Protein AF-F4NY04-F1 (afdb_monomer_lite)

Organism: Batrachochytrium dendrobatidis (strain JAM81 / FGSC 10211) (NCBI:txid684364)

Structure (mmCIF, N/CA/C/O backbone):
data_AF-F4NY04-F1
#
_entry.id   AF-F4NY04-F1
#
loop_
_atom_site.group_PDB
_atom_site.id
_atom_site.type_symbol
_atom_site.label_atom_id
_atom_site.label_alt_id
_atom_site.label_comp_id
_atom_site.label_asym_id
_atom_site.label_entity_id
_atom_site.label_seq_id
_atom_site.pdbx_PDB_ins_code
_atom_site.Cartn_x
_atom_site.Cartn_y
_atom_site.Cartn_z
_atom_site.occu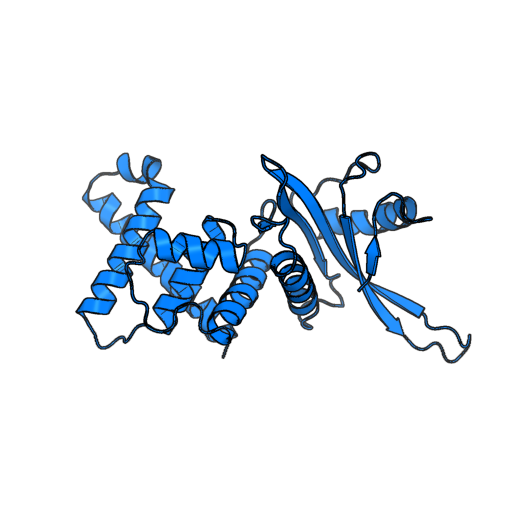pancy
_atom_site.B_iso_or_equiv
_atom_site.auth_seq_id
_atom_site.auth_comp_id
_atom_site.auth_asym_id
_atom_site.auth_atom_id
_atom_site.pdbx_PDB_model_num
ATOM 1 N N . MET A 1 1 ? -4.747 -4.711 19.363 1.00 95.50 1 MET A N 1
ATOM 2 C CA . MET A 1 1 ? -5.467 -4.170 18.193 1.00 95.50 1 MET A CA 1
ATOM 3 C C . MET A 1 1 ? -6.862 -4.741 18.257 1.00 95.50 1 MET A C 1
ATOM 5 O O . MET A 1 1 ? -6.974 -5.913 18.596 1.00 95.50 1 MET A O 1
ATOM 9 N N . TYR A 1 2 ? -7.879 -3.931 18.004 1.00 96.56 2 TYR A N 1
ATOM 10 C CA . TYR A 1 2 ? -9.276 -4.348 18.060 1.00 96.56 2 TYR A CA 1
ATOM 11 C C . TYR A 1 2 ? -9.960 -3.940 16.773 1.00 96.56 2 TYR A C 1
ATOM 13 O O . TYR A 1 2 ? -9.717 -2.844 16.278 1.00 96.56 2 TYR A O 1
ATOM 21 N N . GLU A 1 3 ? -10.795 -4.821 16.250 1.00 96.94 3 GLU A N 1
ATOM 22 C CA . GLU A 1 3 ? -11.603 -4.548 15.074 1.00 96.94 3 GLU A CA 1
ATOM 23 C C . GLU A 1 3 ? -13.038 -4.248 15.491 1.00 96.94 3 GLU A C 1
ATOM 25 O O . GLU A 1 3 ? -13.556 -4.867 16.422 1.00 96.94 3 GLU A O 1
ATOM 30 N N . CYS A 1 4 ? -13.655 -3.269 14.841 1.00 96.69 4 CYS A N 1
ATOM 31 C CA . CYS A 1 4 ? -15.005 -2.824 15.149 1.00 96.69 4 CYS A CA 1
ATOM 32 C C . CYS A 1 4 ? -15.679 -2.198 13.923 1.00 96.69 4 CYS A C 1
ATOM 34 O O . CYS A 1 4 ? -15.046 -1.927 12.901 1.00 96.69 4 CYS A O 1
ATOM 36 N N . THR A 1 5 ? -16.980 -1.977 14.051 1.00 97.12 5 THR A N 1
ATOM 37 C CA . THR A 1 5 ? -17.856 -1.339 13.060 1.00 97.12 5 THR A CA 1
ATOM 38 C C . THR A 1 5 ? -18.677 -0.249 13.737 1.00 97.12 5 THR A C 1
ATOM 40 O O . THR A 1 5 ? -18.700 -0.154 14.966 1.00 97.12 5 THR A O 1
ATOM 43 N N . PHE A 1 6 ? -19.426 0.536 12.963 1.00 95.50 6 PHE A N 1
ATOM 44 C CA . PHE A 1 6 ? -20.373 1.502 13.528 1.00 95.50 6 PHE A CA 1
ATOM 45 C C . PHE A 1 6 ? -21.484 0.875 14.388 1.00 95.50 6 PHE A C 1
ATOM 47 O O . PHE A 1 6 ? -21.994 1.543 15.283 1.00 95.50 6 PHE A O 1
ATOM 54 N N . ASP A 1 7 ? -21.794 -0.412 14.205 1.00 95.06 7 ASP A N 1
ATOM 55 C CA . ASP A 1 7 ? -22.744 -1.145 15.057 1.00 95.06 7 ASP A CA 1
ATOM 56 C C . ASP A 1 7 ? -22.158 -1.489 16.448 1.00 95.06 7 ASP A C 1
ATOM 58 O O . ASP A 1 7 ? -22.871 -1.954 17.339 1.00 95.06 7 ASP A O 1
ATOM 62 N N . THR A 1 8 ? -20.856 -1.269 16.666 1.00 96.19 8 THR A N 1
ATOM 63 C CA . THR A 1 8 ? -20.210 -1.519 17.962 1.00 96.19 8 THR A CA 1
ATOM 64 C C . THR A 1 8 ? -20.695 -0.516 19.007 1.00 96.19 8 THR A C 1
ATOM 66 O O . THR A 1 8 ? -20.699 0.696 18.779 1.00 96.19 8 THR A O 1
ATOM 69 N N . LEU A 1 9 ? -21.078 -1.018 20.187 1.00 96.31 9 LEU A N 1
ATOM 70 C CA . LEU A 1 9 ? -21.633 -0.201 21.267 1.00 96.31 9 LEU A CA 1
ATOM 71 C C . LEU A 1 9 ? -20.730 1.004 21.581 1.00 96.31 9 LEU A C 1
ATOM 73 O O . LEU A 1 9 ? -19.541 0.849 21.853 1.00 96.31 9 LEU A O 1
ATOM 77 N N . ASN A 1 10 ? -21.321 2.202 21.574 1.00 95.00 10 ASN A N 1
ATOM 78 C CA . ASN A 1 10 ? -20.661 3.490 21.827 1.00 95.00 10 ASN A CA 1
ATOM 79 C C . ASN A 1 10 ? -19.526 3.866 20.852 1.00 95.00 10 ASN A C 1
ATOM 81 O O . ASN A 1 10 ? -18.856 4.880 21.069 1.00 95.00 10 ASN A O 1
ATOM 85 N N . PHE A 1 11 ? -19.305 3.106 19.773 1.00 96.56 11 PHE A N 1
ATOM 86 C CA . PHE A 1 11 ? -18.199 3.373 18.856 1.00 96.56 11 PHE A CA 1
ATOM 87 C C . PHE A 1 11 ? -18.425 4.621 18.004 1.00 96.56 11 PHE A C 1
ATOM 89 O O . PHE A 1 11 ? -17.479 5.369 17.803 1.00 96.56 11 PHE A O 1
ATOM 96 N N . ILE A 1 12 ? -19.658 4.913 17.582 1.00 95.69 12 ILE A N 1
ATOM 97 C CA . ILE A 1 12 ? -19.972 6.125 16.803 1.00 95.69 12 ILE A CA 1
ATOM 98 C C . ILE A 1 12 ? -19.489 7.389 17.531 1.00 95.69 12 ILE A C 1
ATOM 100 O O . I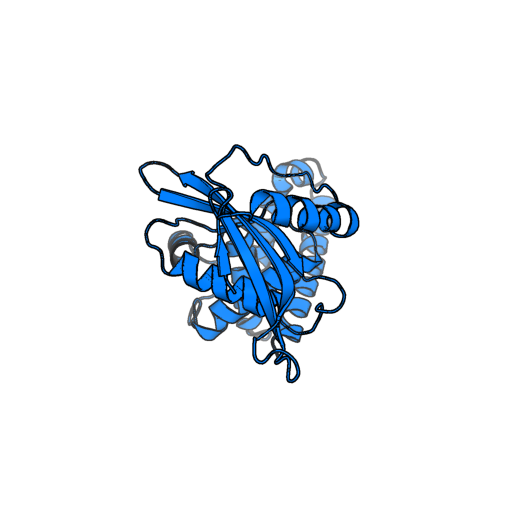LE A 1 12 ? -18.736 8.189 16.981 1.00 95.69 12 ILE A O 1
ATOM 104 N N . GLU A 1 13 ? -19.848 7.545 18.807 1.00 96.06 13 GLU A N 1
ATOM 105 C CA . GLU A 1 13 ? -19.441 8.710 19.601 1.00 96.06 13 GLU A CA 1
ATOM 106 C C . GLU A 1 13 ? -17.928 8.749 19.847 1.00 96.06 13 GLU A C 1
ATOM 108 O O . GLU A 1 13 ? -17.324 9.820 19.914 1.00 96.06 13 GLU A O 1
ATOM 113 N N . TYR A 1 14 ? -17.293 7.583 19.962 1.00 96.50 14 TYR A N 1
ATOM 114 C CA . TYR A 1 14 ? -15.840 7.480 20.045 1.00 96.50 14 TYR A CA 1
ATOM 115 C C . TYR A 1 14 ? -15.155 7.896 18.733 1.00 96.50 14 TYR A C 1
ATOM 117 O O . TYR A 1 14 ? -14.245 8.726 18.757 1.00 96.50 14 TYR A O 1
ATOM 125 N N . HIS A 1 15 ? -15.627 7.384 17.595 1.00 96.44 15 HIS A N 1
ATOM 126 C CA . HIS A 1 15 ? -15.127 7.698 16.262 1.00 96.44 15 HIS A CA 1
ATOM 127 C C . HIS A 1 15 ? -15.285 9.184 15.944 1.00 96.44 15 HIS A C 1
ATOM 129 O O . HIS A 1 15 ? -14.335 9.795 15.469 1.00 96.44 15 HIS A O 1
ATOM 135 N N . LYS A 1 16 ? -16.411 9.813 16.309 1.00 95.00 16 LYS A N 1
ATOM 136 C CA . LYS A 1 16 ? -16.613 11.260 16.129 1.00 95.00 16 LYS A CA 1
ATOM 137 C C . LYS A 1 16 ? -15.555 12.121 16.819 1.00 95.00 16 LYS A C 1
ATOM 139 O O . LYS A 1 16 ? -15.197 13.171 16.297 1.00 95.00 16 LYS A O 1
ATOM 144 N N . ARG A 1 17 ? -15.038 11.686 17.974 1.00 95.25 17 ARG A N 1
ATOM 145 C CA . ARG A 1 17 ? -13.919 12.363 18.653 1.00 95.25 17 ARG A CA 1
ATOM 146 C C . ARG A 1 17 ? -12.582 12.080 17.971 1.00 95.25 17 ARG A C 1
ATOM 148 O O . ARG A 1 17 ? -11.732 12.962 17.915 1.00 95.25 17 ARG A O 1
ATOM 155 N N . LEU A 1 18 ? -12.403 10.861 17.463 1.00 94.38 18 LEU A N 1
ATOM 156 C CA . LEU A 1 18 ? -11.171 10.413 16.816 1.00 94.38 18 LEU A CA 1
ATOM 157 C C . LEU A 1 18 ? -10.983 11.024 15.418 1.00 94.38 18 LEU A C 1
ATOM 159 O O . LEU A 1 18 ? -9.879 11.439 15.079 1.00 94.38 18 LEU A O 1
ATOM 163 N N . GLN A 1 19 ? -12.048 11.131 14.623 1.00 94.19 19 GLN A N 1
ATOM 164 C CA . GLN A 1 19 ? -11.982 11.618 13.244 1.00 94.19 19 GLN A CA 1
ATOM 165 C C . GLN A 1 19 ? -11.529 13.080 13.142 1.00 94.19 19 GLN A C 1
ATOM 167 O O . GLN A 1 19 ? -10.983 13.475 12.118 1.00 94.19 19 GLN A O 1
ATOM 172 N N . THR A 1 20 ? -11.661 13.870 14.214 1.00 94.12 20 THR A N 1
ATOM 173 C CA . THR A 1 20 ? -11.114 15.234 14.279 1.00 94.12 20 THR A CA 1
ATOM 174 C C . THR A 1 20 ? -9.611 15.253 14.012 1.00 94.12 20 THR A C 1
ATOM 176 O O . THR A 1 20 ? -9.126 16.182 13.376 1.00 94.12 20 THR A O 1
ATOM 179 N N . PHE A 1 21 ? -8.866 14.227 14.445 1.00 94.38 21 PHE A N 1
ATOM 180 C CA . PHE A 1 21 ? -7.430 14.134 14.172 1.00 94.38 21 PHE A CA 1
ATOM 181 C C . PHE A 1 21 ? -7.128 14.018 12.674 1.00 94.38 21 PHE A C 1
ATOM 183 O O . PHE A 1 21 ? -6.098 14.515 12.232 1.00 94.38 21 PHE A O 1
ATOM 190 N N . LEU A 1 22 ? -8.023 13.426 11.879 1.00 92.69 22 LEU A N 1
ATOM 191 C CA . LEU A 1 22 ? -7.808 13.283 10.440 1.00 92.69 22 LEU A CA 1
ATOM 192 C C . LEU A 1 22 ? -7.660 14.631 9.743 1.00 92.69 22 LEU A C 1
ATOM 194 O O . LEU A 1 22 ? -6.795 14.766 8.890 1.00 92.69 22 LEU A O 1
ATOM 198 N N . LEU A 1 23 ? -8.446 15.632 10.152 1.00 91.56 23 LEU A N 1
ATOM 199 C CA . LEU A 1 23 ? -8.405 16.972 9.559 1.00 91.56 23 LEU A CA 1
ATOM 200 C C . LEU A 1 23 ? -7.042 17.660 9.727 1.00 91.56 23 LEU A C 1
ATOM 202 O O . LEU A 1 23 ? -6.724 18.572 8.973 1.00 91.56 23 LEU A O 1
ATOM 206 N N . TRP A 1 24 ? -6.252 17.238 10.717 1.00 92.56 24 TRP A N 1
ATOM 207 C CA . TRP A 1 24 ? -4.932 17.801 11.002 1.00 92.56 24 TRP A CA 1
ATOM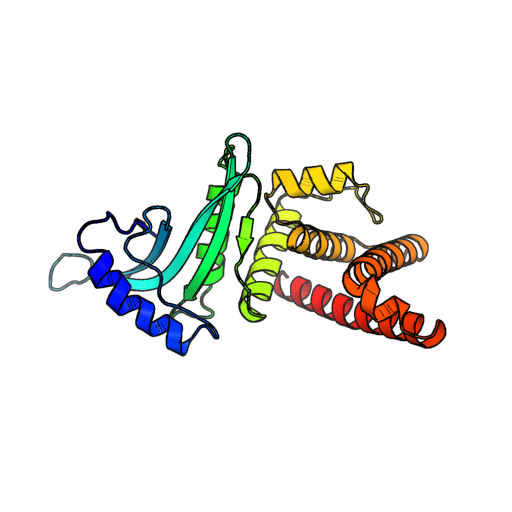 208 C C . TRP A 1 24 ? -3.786 17.021 10.357 1.00 92.56 24 TRP A C 1
ATOM 210 O O . TRP A 1 24 ? -2.714 17.585 10.163 1.00 92.56 24 TRP A O 1
ATOM 220 N N . PHE A 1 25 ? -3.984 15.730 10.070 1.00 92.12 25 PHE A N 1
ATOM 221 C CA . PHE A 1 25 ? -2.891 14.814 9.718 1.00 92.12 25 PHE A CA 1
ATOM 222 C C . PHE A 1 25 ? -3.068 14.098 8.378 1.00 92.12 25 PHE A C 1
ATOM 224 O O . PHE A 1 25 ? -2.134 13.441 7.926 1.00 92.12 25 PHE A O 1
ATOM 231 N N . ILE A 1 26 ? -4.238 14.197 7.746 1.00 91.06 26 ILE A N 1
ATOM 232 C CA . ILE A 1 26 ? -4.501 13.611 6.432 1.00 91.06 26 ILE A CA 1
ATOM 233 C C . ILE A 1 26 ? -5.105 14.690 5.533 1.00 91.06 26 ILE A C 1
ATOM 235 O O . ILE A 1 26 ? -6.252 15.106 5.703 1.00 91.06 26 ILE A O 1
ATOM 239 N N . GLU A 1 27 ? -4.318 15.142 4.561 1.00 89.44 27 GLU A N 1
ATOM 240 C CA . GLU A 1 27 ? -4.778 16.081 3.542 1.00 89.44 27 GLU A CA 1
ATOM 241 C C . GLU A 1 27 ? -5.908 15.455 2.710 1.00 89.44 27 GLU A C 1
ATOM 243 O O . GLU A 1 27 ? -5.850 14.285 2.340 1.00 89.44 27 GLU A O 1
ATOM 248 N N . GLY A 1 28 ? -6.971 16.221 2.454 1.00 86.94 28 GLY A N 1
ATOM 249 C CA . GLY A 1 28 ? -8.142 15.731 1.719 1.00 86.94 28 GLY A CA 1
ATOM 250 C C . GLY A 1 28 ? -9.052 14.784 2.510 1.00 86.94 28 GLY A C 1
ATOM 251 O O . GLY A 1 28 ? -10.016 14.265 1.947 1.00 86.94 28 GLY A O 1
ATOM 252 N N . ALA A 1 29 ? -8.801 14.569 3.808 1.00 89.94 29 ALA A N 1
ATOM 253 C CA . ALA A 1 29 ? -9.671 13.739 4.629 1.00 89.94 29 ALA A CA 1
ATOM 254 C C . ALA A 1 29 ? -11.093 14.302 4.718 1.00 89.94 29 ALA A C 1
ATOM 256 O O . ALA A 1 29 ? -11.318 15.481 4.995 1.00 89.94 29 ALA A O 1
ATOM 257 N N . SER A 1 30 ? -12.064 13.408 4.556 1.00 92.12 30 SER A N 1
ATOM 258 C CA . SER A 1 30 ? -13.476 13.663 4.817 1.00 92.12 30 SER A CA 1
ATOM 259 C C . SER A 1 30 ? -13.979 12.733 5.917 1.00 92.12 30 SER A C 1
ATOM 261 O O . SER A 1 30 ? -13.450 11.637 6.131 1.00 92.12 30 SER A O 1
ATOM 263 N N . TYR A 1 31 ? -14.986 13.190 6.658 1.00 94.44 31 TYR A N 1
ATOM 264 C CA . TYR A 1 31 ? -15.653 12.347 7.644 1.00 94.44 31 TYR A CA 1
ATOM 265 C C . TYR A 1 31 ? -16.443 11.243 6.951 1.00 94.44 31 TYR A C 1
ATOM 267 O O . TYR A 1 31 ? -17.079 11.466 5.922 1.00 94.44 31 TYR A O 1
ATOM 275 N N . LEU A 1 32 ? -16.394 10.052 7.542 1.00 92.69 32 LEU A N 1
ATOM 276 C CA . LEU A 1 32 ? -17.130 8.900 7.046 1.00 92.69 32 LEU A CA 1
ATOM 277 C C . LEU A 1 32 ? -18.595 8.991 7.470 1.00 92.69 32 LEU A C 1
ATOM 279 O O . LEU A 1 32 ? -18.923 9.535 8.524 1.00 92.69 32 LEU A O 1
ATOM 283 N N . GLU A 1 33 ? -19.481 8.432 6.654 1.00 90.69 33 GLU A N 1
ATOM 284 C CA . GLU A 1 33 ? -20.904 8.392 6.967 1.00 90.69 33 GLU A CA 1
ATOM 285 C C . GLU A 1 33 ? -21.220 7.245 7.934 1.00 90.69 33 GLU A C 1
ATOM 287 O O . GLU A 1 33 ? -21.205 6.075 7.551 1.00 90.69 33 GLU A O 1
ATOM 292 N N . ASP A 1 34 ? -21.610 7.584 9.167 1.00 89.81 34 ASP A N 1
ATOM 293 C CA . ASP A 1 34 ? -21.961 6.621 10.228 1.00 89.81 34 ASP A CA 1
ATOM 294 C C . ASP A 1 34 ? -23.125 5.664 9.859 1.00 89.81 34 ASP A C 1
ATOM 296 O O . ASP A 1 34 ? -23.402 4.704 10.577 1.00 89.81 34 ASP A O 1
ATOM 300 N N . LYS A 1 35 ? -23.852 5.930 8.761 1.00 90.56 35 LYS A N 1
ATOM 301 C CA . LYS A 1 35 ? -24.967 5.098 8.270 1.00 90.56 35 LYS A CA 1
ATOM 302 C C . LYS A 1 35 ? -24.517 3.941 7.378 1.00 90.56 35 LYS A C 1
ATOM 304 O O . LYS A 1 35 ? -25.279 2.984 7.223 1.00 90.56 35 LYS A O 1
ATOM 309 N N . ASP A 1 36 ? -23.329 4.019 6.778 1.00 93.12 36 ASP A N 1
ATOM 310 C CA . ASP A 1 36 ? -22.812 2.939 5.941 1.00 93.12 36 ASP A CA 1
ATOM 311 C C . ASP A 1 36 ? -22.156 1.863 6.815 1.00 93.12 36 ASP A C 1
ATOM 313 O O . ASP A 1 36 ? -21.078 2.034 7.385 1.00 93.12 36 ASP A O 1
ATOM 317 N N . LYS A 1 37 ? -22.831 0.716 6.904 1.00 90.00 37 LYS A N 1
ATOM 318 C CA . LYS A 1 37 ? -22.439 -0.415 7.752 1.00 90.00 37 LYS A CA 1
ATOM 319 C C . LYS A 1 37 ? -21.251 -1.211 7.220 1.00 90.00 37 LYS A C 1
ATOM 321 O O . LYS A 1 37 ? -20.728 -2.064 7.934 1.00 90.00 37 LYS A O 1
ATOM 326 N N . ASN A 1 38 ? -20.827 -0.968 5.982 1.00 94.69 38 ASN A N 1
ATOM 327 C CA . ASN A 1 38 ? -19.710 -1.702 5.397 1.00 94.69 38 ASN A CA 1
ATOM 328 C C . ASN A 1 38 ? -18.359 -1.231 5.945 1.00 94.69 38 ASN A C 1
ATOM 330 O O . ASN A 1 38 ? -17.390 -1.987 5.869 1.00 94.69 38 ASN A O 1
ATOM 334 N N . TRP A 1 39 ? -18.288 -0.031 6.531 1.00 97.12 39 TRP A N 1
ATOM 335 C CA . TRP A 1 39 ? -17.063 0.487 7.132 1.00 97.12 39 TRP A CA 1
ATOM 336 C C . TRP A 1 39 ? -16.553 -0.394 8.269 1.00 97.12 39 TRP A C 1
ATOM 338 O O . TRP A 1 39 ? -17.263 -0.700 9.230 1.00 97.12 39 TRP A O 1
ATOM 348 N N . GLN A 1 40 ? -15.281 -0.757 8.156 1.00 97.94 40 GLN A N 1
ATOM 349 C CA . GLN A 1 40 ? -14.551 -1.515 9.157 1.00 97.94 40 GLN A CA 1
ATOM 350 C C . GLN A 1 40 ? -13.434 -0.652 9.734 1.00 97.94 40 GLN A C 1
ATOM 352 O O . GLN A 1 40 ? -12.775 0.102 9.013 1.00 97.94 40 GLN A O 1
ATOM 357 N N . PHE A 1 41 ? -13.190 -0.799 11.031 1.00 98.12 41 PHE A N 1
ATOM 358 C CA . PHE A 1 41 ? -12.202 -0.022 11.767 1.00 98.12 41 PHE A CA 1
ATOM 359 C C . PHE A 1 41 ? -11.294 -0.934 12.563 1.00 98.12 41 PHE A C 1
ATOM 361 O O . PHE A 1 41 ? -11.747 -1.891 13.187 1.00 98.12 41 PHE A O 1
ATOM 368 N N . VAL A 1 42 ? -10.009 -0.600 12.600 1.00 98.31 42 VAL A N 1
ATOM 369 C CA . VAL A 1 42 ? -9.023 -1.311 13.411 1.00 98.31 42 VAL A CA 1
ATOM 370 C C . VAL A 1 42 ? -8.311 -0.304 14.287 1.00 98.31 42 VAL A C 1
ATOM 372 O O . VAL A 1 42 ? -7.569 0.547 13.805 1.00 98.31 42 VAL A O 1
ATOM 375 N N . LEU A 1 43 ? -8.541 -0.419 15.587 1.00 98.12 43 LEU A N 1
ATOM 376 C CA . LEU A 1 43 ? -8.013 0.460 16.616 1.00 98.12 43 LEU A CA 1
ATOM 377 C C . LEU A 1 43 ? -6.765 -0.157 17.253 1.00 98.12 43 LEU A C 1
ATOM 379 O O . LEU A 1 43 ? -6.725 -1.347 17.600 1.00 98.12 43 LEU A O 1
ATOM 383 N N . VAL A 1 44 ? -5.742 0.663 17.464 1.00 98.19 44 VAL A N 1
ATOM 384 C CA . VAL A 1 44 ? -4.510 0.280 18.156 1.00 98.19 44 VAL A CA 1
ATOM 385 C C . VAL A 1 44 ? -4.475 0.984 19.499 1.00 98.19 44 VAL A C 1
ATOM 387 O O . VAL A 1 44 ? -4.545 2.204 19.554 1.00 98.19 44 VAL A O 1
ATOM 390 N N . PHE A 1 45 ? -4.329 0.217 20.577 1.00 97.56 45 PHE A N 1
ATOM 391 C CA . PHE A 1 45 ? -4.208 0.765 21.922 1.00 97.56 45 PHE A CA 1
ATOM 392 C C . PHE A 1 45 ? -2.903 0.328 22.573 1.00 97.56 45 PHE A C 1
ATOM 394 O 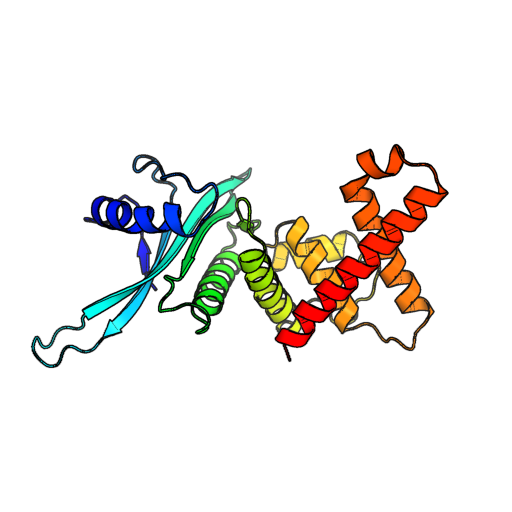O . PHE A 1 45 ? -2.479 -0.821 22.420 1.00 97.56 45 PHE A O 1
ATOM 401 N N . GLU A 1 46 ? -2.323 1.236 23.342 1.00 96.19 46 GLU A N 1
ATOM 402 C CA . GLU A 1 46 ? -1.316 0.956 24.351 1.00 96.19 46 GLU A CA 1
ATOM 403 C C . GLU A 1 46 ? -2.034 0.594 25.656 1.00 96.19 46 GLU A C 1
ATOM 405 O O . GLU A 1 46 ? -2.935 1.308 26.102 1.00 96.19 46 GLU A O 1
ATOM 410 N N . LYS A 1 47 ? -1.669 -0.545 26.248 1.00 94.19 47 LYS A N 1
ATOM 411 C CA . LYS A 1 47 ? -2.205 -0.991 27.536 1.00 94.19 47 LYS A CA 1
ATOM 412 C C . LYS A 1 47 ? -1.286 -0.492 28.644 1.00 94.19 47 LYS A C 1
ATOM 414 O O . LYS A 1 47 ? -0.133 -0.906 28.707 1.00 94.19 47 LYS A O 1
ATOM 419 N N . GLU A 1 48 ? -1.822 0.319 29.542 1.00 91.25 48 GLU A N 1
ATOM 420 C CA . GLU A 1 48 ? -1.123 0.822 30.719 1.00 91.25 48 GLU A CA 1
ATOM 421 C C . GLU A 1 48 ? -1.702 0.192 31.990 1.00 91.25 48 GLU A C 1
ATOM 423 O O . GLU A 1 48 ? -2.919 0.119 32.189 1.00 91.25 48 GLU A O 1
ATOM 428 N N . SER A 1 49 ? -0.819 -0.291 32.859 1.00 84.94 49 SER A N 1
ATOM 429 C CA . SER A 1 49 ? -1.198 -0.857 34.152 1.00 84.94 49 SER A CA 1
ATOM 430 C C . SER A 1 49 ? -1.462 0.278 35.136 1.00 84.94 49 SER A C 1
ATOM 432 O O . SER A 1 49 ? -0.536 0.991 35.517 1.00 84.94 49 SER A O 1
ATOM 434 N N . ASN A 1 50 ? -2.708 0.448 35.576 1.00 78.19 50 ASN A N 1
ATOM 435 C CA . ASN A 1 50 ? -3.023 1.421 36.615 1.00 78.19 50 ASN A CA 1
ATOM 436 C C . ASN A 1 50 ? -2.936 0.758 37.996 1.00 78.19 50 ASN A C 1
ATOM 438 O O . ASN A 1 50 ? -3.839 0.028 38.407 1.00 78.19 50 ASN A O 1
ATOM 442 N N . PHE A 1 51 ? -1.852 1.039 38.722 1.00 67.00 51 PHE A N 1
ATOM 443 C CA . PHE A 1 51 ? -1.626 0.508 40.069 1.00 67.00 51 PHE A CA 1
ATOM 444 C C . PHE A 1 51 ? -2.662 0.990 41.101 1.00 67.00 51 PHE A C 1
ATOM 446 O O . PHE A 1 51 ? -2.832 0.335 42.123 1.00 67.00 51 PHE A O 1
ATOM 453 N N . ALA A 1 52 ? -3.377 2.093 40.843 1.00 73.50 52 ALA A N 1
ATOM 454 C CA . ALA A 1 52 ? -4.322 2.682 41.794 1.00 73.50 52 ALA A CA 1
ATOM 455 C C . ALA A 1 52 ? -5.757 2.128 41.688 1.00 73.50 52 ALA A C 1
ATOM 457 O O . ALA A 1 52 ? -6.454 2.062 42.695 1.00 73.50 52 ALA A O 1
ATOM 458 N N . SER A 1 53 ? -6.218 1.735 40.494 1.00 72.81 53 SER A N 1
ATOM 459 C CA . SER A 1 53 ? -7.595 1.239 40.273 1.00 72.81 53 SER A CA 1
ATOM 460 C C . SER A 1 53 ? -7.687 -0.272 40.032 1.00 72.81 53 SER A C 1
ATOM 462 O O . SER A 1 53 ? -8.785 -0.812 39.916 1.00 72.81 53 SER A O 1
ATOM 464 N N . GLY A 1 54 ? -6.546 -0.961 39.906 1.00 79.94 54 GLY A N 1
ATOM 465 C CA . GLY A 1 54 ? -6.470 -2.398 39.617 1.00 79.94 54 GLY A CA 1
ATOM 466 C C . GLY A 1 54 ? -6.911 -2.797 38.200 1.00 79.94 54 GLY A C 1
ATOM 467 O O . GLY A 1 54 ? -6.727 -3.947 37.808 1.00 79.94 54 GLY A O 1
ATOM 468 N N . SER A 1 55 ? -7.454 -1.865 37.411 1.00 83.25 55 SER A N 1
ATOM 469 C CA . SER A 1 55 ? -7.928 -2.106 36.045 1.00 83.25 55 SER A CA 1
ATOM 470 C C . SER A 1 55 ? -6.984 -1.483 35.012 1.00 83.25 55 SER A C 1
ATOM 472 O O . SER A 1 55 ? -6.519 -0.359 35.207 1.00 83.25 55 SER A O 1
ATOM 474 N N . PRO A 1 56 ? -6.683 -2.173 33.896 1.00 89.25 56 PRO A N 1
ATOM 475 C CA . PRO A 1 56 ? -5.831 -1.615 32.855 1.00 89.25 56 PRO A CA 1
ATOM 476 C C . PRO A 1 56 ? -6.516 -0.441 32.146 1.00 89.25 56 PRO A C 1
ATOM 478 O O . PRO A 1 56 ? -7.709 -0.495 31.846 1.00 89.25 56 PRO A O 1
ATOM 481 N N . VAL A 1 57 ? -5.738 0.592 31.832 1.00 92.50 57 VAL A N 1
ATOM 482 C CA . VAL A 1 57 ? -6.161 1.729 31.006 1.00 92.50 57 VAL A CA 1
ATOM 483 C C . VAL A 1 57 ? -5.662 1.506 29.580 1.00 92.50 57 VAL A C 1
ATOM 485 O O . VAL A 1 57 ? -4.565 0.989 29.371 1.00 92.50 57 VAL A O 1
ATOM 488 N N . TYR A 1 58 ? -6.467 1.883 28.588 1.00 94.38 58 TYR A N 1
ATOM 489 C CA . TYR A 1 58 ? -6.126 1.743 27.173 1.00 94.38 58 TYR A CA 1
ATOM 490 C C . TYR A 1 58 ? -6.022 3.123 26.522 1.00 94.38 58 TYR A C 1
ATOM 492 O O . TYR A 1 58 ? -7.021 3.833 26.405 1.00 94.38 58 TYR A O 1
ATOM 500 N N . LYS A 1 59 ? -4.816 3.500 26.089 1.00 95.50 59 LYS A N 1
ATOM 501 C CA . LYS A 1 59 ? -4.547 4.756 25.373 1.00 95.50 59 LYS A CA 1
ATOM 502 C C . LYS A 1 59 ? -4.575 4.504 23.873 1.00 95.50 59 LYS A C 1
ATOM 504 O O . LYS A 1 59 ? -3.979 3.538 23.404 1.00 95.50 59 LYS A O 1
ATOM 509 N N . ILE A 1 60 ? -5.284 5.339 23.119 1.00 97.12 60 ILE A N 1
ATOM 510 C CA . ILE A 1 60 ? -5.350 5.220 21.659 1.00 97.12 60 ILE A CA 1
ATOM 511 C C . ILE A 1 60 ? -4.000 5.603 21.046 1.00 97.12 60 ILE A C 1
ATOM 513 O O . ILE A 1 60 ? -3.477 6.680 21.304 1.00 97.12 60 ILE A O 1
ATOM 517 N N . VAL A 1 61 ? -3.449 4.704 20.236 1.00 98.06 61 VAL A N 1
ATOM 518 C CA . VAL A 1 61 ? -2.195 4.896 19.490 1.00 98.06 61 VAL A CA 1
ATOM 519 C C . VAL A 1 61 ? -2.485 5.368 18.070 1.00 98.06 61 VAL A C 1
ATOM 521 O O . VAL A 1 61 ? -1.747 6.167 17.505 1.00 98.06 61 VAL A O 1
ATOM 524 N N . GLY A 1 62 ? -3.563 4.868 17.477 1.00 97.50 62 GLY A N 1
ATOM 525 C CA . GLY A 1 62 ? -3.923 5.142 16.096 1.00 97.50 62 GLY A CA 1
ATOM 526 C C . GLY A 1 62 ? -5.006 4.194 15.613 1.00 97.50 62 GLY A C 1
ATOM 527 O O . GLY A 1 62 ? -5.450 3.307 16.352 1.00 97.50 62 GLY A O 1
ATOM 528 N N . TYR A 1 63 ? -5.422 4.368 14.367 1.00 97.50 63 TYR A N 1
ATOM 529 C CA . TYR A 1 63 ? -6.387 3.481 13.742 1.00 97.50 63 TYR A CA 1
ATOM 530 C C . TYR A 1 63 ? -6.238 3.430 12.225 1.00 97.50 63 TYR A C 1
ATOM 532 O O . TYR A 1 63 ? -5.591 4.283 11.616 1.00 97.50 63 TYR A O 1
ATOM 540 N N . LEU A 1 64 ? -6.871 2.427 11.623 1.00 97.62 64 LEU A N 1
ATOM 541 C CA . LEU A 1 64 ? -7.209 2.458 10.208 1.00 97.62 64 LEU A CA 1
ATOM 542 C C . LEU A 1 64 ? -8.704 2.233 9.996 1.00 97.62 64 LEU A C 1
ATOM 544 O O . LEU A 1 64 ? -9.342 1.512 10.767 1.00 97.62 64 LEU A O 1
ATOM 548 N N . SER A 1 65 ? -9.234 2.807 8.926 1.00 97.81 65 SER A N 1
ATOM 549 C CA . SER A 1 65 ? -10.525 2.447 8.355 1.00 97.81 65 SER A CA 1
ATOM 550 C C . SER A 1 65 ? -10.314 1.762 7.009 1.00 97.81 65 SER A C 1
ATOM 552 O O . SER A 1 65 ? -9.387 2.078 6.254 1.00 97.81 65 SER A O 1
ATOM 554 N N . TYR A 1 66 ? -11.160 0.787 6.701 1.00 98.12 66 TYR A N 1
ATOM 555 C CA . TYR A 1 66 ? -11.158 0.141 5.399 1.00 98.12 66 TYR A CA 1
ATOM 556 C C . TYR A 1 66 ? -12.572 -0.229 4.953 1.00 98.12 66 TYR A C 1
ATOM 558 O O . TYR A 1 66 ? -13.472 -0.431 5.769 1.00 98.12 66 TYR A O 1
ATOM 566 N N . TYR A 1 67 ? -12.747 -0.316 3.637 1.00 98.00 67 TYR A N 1
ATOM 567 C CA . TYR A 1 67 ? -14.015 -0.605 2.987 1.00 98.00 67 TYR A CA 1
ATOM 568 C C . TYR A 1 67 ? -13.918 -1.869 2.117 1.00 98.00 67 TYR A C 1
ATOM 570 O O . TYR A 1 67 ? -13.075 -1.927 1.213 1.00 98.00 67 TYR A O 1
ATOM 578 N N . PRO A 1 68 ? -14.761 -2.889 2.349 1.00 97.31 68 PRO A N 1
ATOM 579 C CA . PRO A 1 68 ? -14.824 -4.095 1.532 1.00 97.31 68 PRO A CA 1
ATOM 580 C C . PRO A 1 68 ? -15.706 -3.873 0.291 1.00 97.31 68 PRO A C 1
ATOM 582 O O . PRO A 1 68 ? -16.900 -4.177 0.286 1.00 97.31 68 PRO A O 1
ATOM 585 N N . PHE A 1 69 ? -15.126 -3.381 -0.804 1.00 97.12 69 PHE A N 1
ATOM 586 C CA . PHE A 1 69 ? -15.859 -3.207 -2.061 1.00 97.12 69 PHE A CA 1
ATOM 587 C C . PHE A 1 69 ? -16.259 -4.552 -2.658 1.00 97.12 69 PHE A C 1
ATOM 589 O O . PHE A 1 69 ? -15.444 -5.470 -2.744 1.00 97.12 69 PHE A O 1
ATOM 596 N N . TYR A 1 70 ? -17.505 -4.660 -3.116 1.00 96.69 70 TYR A N 1
ATOM 597 C CA . TYR A 1 70 ? -17.949 -5.820 -3.879 1.00 96.69 70 TYR A CA 1
ATOM 598 C C . TYR A 1 70 ? -17.135 -5.976 -5.169 1.00 96.69 70 TYR A C 1
ATOM 600 O O . TYR A 1 70 ? -16.927 -5.021 -5.917 1.00 96.69 70 TYR A O 1
ATOM 608 N N . HIS A 1 71 ? -16.695 -7.202 -5.427 1.00 95.44 71 HIS A N 1
ATOM 609 C CA . HIS A 1 71 ? -16.041 -7.612 -6.655 1.00 95.44 71 HIS A CA 1
ATOM 610 C C . HIS A 1 71 ? -16.754 -8.860 -7.184 1.00 95.44 71 HIS A C 1
ATOM 612 O O . HIS A 1 71 ? -16.737 -9.921 -6.554 1.00 95.44 71 HIS A O 1
ATOM 618 N N . TYR A 1 72 ? -17.390 -8.721 -8.347 1.00 91.81 72 TYR A N 1
ATOM 619 C CA . TYR A 1 72 ? -18.120 -9.807 -8.998 1.00 91.81 72 TYR A CA 1
ATOM 620 C C . TYR A 1 72 ? -17.225 -11.051 -9.196 1.00 91.81 72 TYR A C 1
ATOM 622 O O . TYR A 1 72 ? -16.057 -10.896 -9.565 1.00 91.81 72 TYR A O 1
ATOM 630 N N . PRO A 1 73 ? -17.740 -12.283 -9.019 1.00 92.38 73 PRO A N 1
ATOM 631 C CA . PRO A 1 73 ? -19.134 -12.622 -8.707 1.00 92.38 73 PRO A CA 1
ATOM 632 C C . PRO A 1 73 ? -19.497 -12.654 -7.218 1.00 92.38 73 PRO A C 1
ATOM 634 O O . PRO A 1 73 ? -20.648 -12.408 -6.893 1.00 92.38 73 PRO A O 1
ATOM 637 N N . ASP A 1 74 ? -18.563 -12.956 -6.318 1.00 93.56 74 ASP A N 1
ATOM 638 C CA . ASP A 1 74 ? -18.845 -13.015 -4.872 1.00 93.56 74 ASP A CA 1
ATOM 639 C C . ASP A 1 74 ? -17.562 -12.868 -4.045 1.00 93.56 74 ASP A C 1
ATOM 641 O O . ASP A 1 74 ? -17.198 -13.681 -3.201 1.00 93.56 74 ASP A O 1
ATOM 645 N N . THR A 1 75 ? -16.784 -11.847 -4.383 1.00 96.56 75 THR A N 1
ATOM 646 C CA . THR A 1 75 ? -15.496 -11.569 -3.744 1.00 96.56 75 THR A CA 1
ATOM 647 C C . THR A 1 75 ? -15.428 -10.107 -3.332 1.00 96.56 75 THR A C 1
ATOM 649 O O . THR A 1 75 ? -16.338 -9.316 -3.605 1.00 96.56 75 THR A O 1
ATOM 652 N N . ARG A 1 76 ? -14.360 -9.724 -2.635 1.00 96.94 76 ARG A N 1
ATOM 653 C CA . ARG A 1 76 ? -14.184 -8.375 -2.105 1.00 96.94 76 ARG A CA 1
ATOM 654 C C . ARG A 1 76 ? -12.824 -7.801 -2.485 1.00 96.94 76 ARG A C 1
ATOM 656 O O . ARG A 1 76 ? -11.806 -8.494 -2.481 1.00 96.94 76 ARG A O 1
ATOM 663 N N . ARG A 1 77 ? -12.804 -6.500 -2.757 1.00 97.81 77 ARG A N 1
ATOM 664 C CA . ARG A 1 77 ? -11.599 -5.670 -2.810 1.00 97.81 77 ARG A CA 1
ATOM 665 C C . ARG A 1 77 ? -11.535 -4.858 -1.529 1.00 97.81 77 ARG A C 1
ATOM 667 O O . ARG A 1 77 ? -12.390 -4.008 -1.294 1.00 97.81 77 ARG A O 1
ATOM 674 N N . MET A 1 78 ? -10.515 -5.101 -0.718 1.00 98.12 78 MET A N 1
ATOM 675 C CA . MET A 1 78 ? -10.314 -4.329 0.506 1.00 98.12 78 MET A CA 1
ATOM 676 C C . MET A 1 78 ? -9.665 -2.999 0.134 1.00 98.12 78 MET A C 1
ATOM 678 O O . MET A 1 78 ? -8.601 -2.984 -0.484 1.00 98.12 78 MET A O 1
ATOM 682 N N . ARG A 1 79 ? -10.295 -1.873 0.469 1.00 98.25 79 ARG A N 1
ATOM 683 C CA . ARG A 1 79 ? -9.708 -0.541 0.287 1.00 98.25 79 ARG A CA 1
ATOM 684 C C . ARG A 1 79 ? -9.422 0.082 1.640 1.00 98.25 79 ARG A C 1
ATOM 686 O O . ARG A 1 79 ? -10.355 0.388 2.368 1.00 98.25 79 ARG A O 1
ATOM 693 N N . ILE A 1 80 ? -8.150 0.267 1.974 1.00 98.19 80 ILE A N 1
ATOM 694 C CA . ILE A 1 80 ? -7.749 1.096 3.115 1.00 98.19 80 ILE A CA 1
ATOM 695 C C . ILE A 1 80 ? -8.090 2.543 2.754 1.00 98.19 80 ILE A C 1
ATOM 697 O O . ILE A 1 80 ? -7.710 2.989 1.673 1.00 98.19 80 ILE A O 1
ATOM 701 N N . SER A 1 81 ? -8.832 3.232 3.619 1.00 96.69 81 SER A N 1
ATOM 702 C CA . SER A 1 81 ? -9.259 4.614 3.382 1.00 96.69 81 SER A CA 1
ATOM 703 C C . SER A 1 81 ? -8.441 5.575 4.235 1.00 96.69 81 SER A C 1
ATOM 705 O O . SER A 1 81 ? -7.592 6.289 3.717 1.00 96.69 81 SER A O 1
ATOM 707 N N . GLN A 1 82 ? -8.601 5.524 5.557 1.00 96.56 82 GLN A N 1
ATOM 708 C CA . GLN A 1 82 ? -7.851 6.378 6.477 1.00 96.56 82 GLN A CA 1
A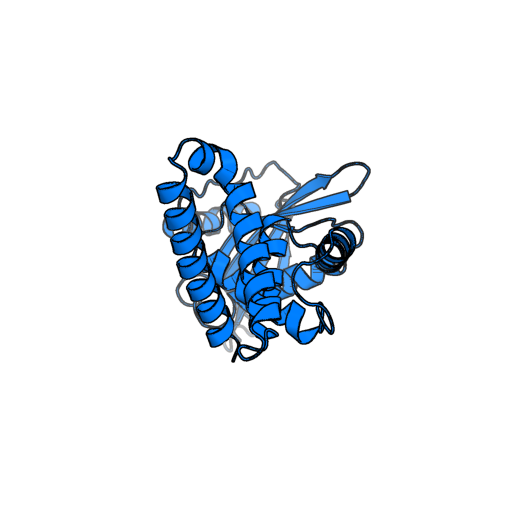TOM 709 C C . GLN A 1 82 ? -6.869 5.518 7.263 1.00 96.56 82 GLN A C 1
ATOM 711 O O . GLN A 1 82 ? -7.235 4.460 7.773 1.00 96.56 82 GLN A O 1
ATOM 716 N N . PHE A 1 83 ? -5.625 5.969 7.388 1.00 97.38 83 PHE A N 1
ATOM 717 C CA . PHE A 1 83 ? -4.610 5.310 8.202 1.00 97.38 83 PHE A CA 1
ATOM 718 C C . PHE A 1 83 ? -3.853 6.363 8.997 1.00 97.38 83 PHE A C 1
ATOM 720 O O . PHE A 1 83 ? -3.216 7.238 8.419 1.00 97.38 83 PHE A O 1
ATOM 727 N N . ILE A 1 84 ? -3.894 6.266 10.323 1.00 96.75 84 ILE A N 1
ATOM 728 C CA . ILE A 1 84 ? -3.226 7.227 11.192 1.00 96.75 84 ILE A CA 1
ATOM 729 C C . ILE A 1 84 ? -2.610 6.543 12.407 1.00 96.75 84 ILE A C 1
ATOM 731 O O . ILE A 1 84 ? -3.249 5.766 13.117 1.00 96.75 84 ILE A O 1
ATOM 735 N N . ILE A 1 85 ? -1.356 6.890 12.672 1.00 97.94 85 ILE A N 1
ATOM 736 C CA . ILE A 1 85 ? -0.725 6.732 13.980 1.00 97.94 85 ILE A CA 1
ATOM 737 C C . ILE A 1 85 ? -0.614 8.135 14.565 1.00 97.94 85 ILE A C 1
ATOM 739 O O . ILE A 1 85 ? -0.115 9.039 13.894 1.00 97.94 85 ILE A O 1
ATOM 743 N N . LEU A 1 86 ? -1.114 8.329 15.784 1.00 97.12 86 LEU A N 1
ATOM 744 C CA . LEU A 1 86 ? -1.106 9.640 16.424 1.00 97.12 86 LEU A CA 1
ATOM 745 C C . LEU A 1 86 ? 0.341 10.101 16.667 1.00 97.12 86 LEU A C 1
ATOM 747 O O . LEU A 1 86 ? 1.187 9.261 16.987 1.00 97.12 86 LEU A O 1
ATOM 751 N N . PRO A 1 87 ? 0.633 11.412 16.560 1.00 96.19 87 PRO A N 1
ATOM 752 C CA . PRO A 1 87 ? 2.004 11.930 16.546 1.00 96.19 87 PRO A CA 1
ATOM 753 C C . PRO A 1 87 ? 2.926 11.426 17.669 1.00 96.19 87 PRO A C 1
ATOM 755 O O . PRO A 1 87 ? 4.048 11.030 17.357 1.00 96.19 87 PRO A O 1
ATOM 758 N N . PRO A 1 88 ? 2.488 11.325 18.945 1.00 96.56 88 PRO A N 1
ATOM 759 C CA . PRO A 1 88 ? 3.348 10.827 20.027 1.00 96.56 88 PRO A CA 1
ATOM 760 C C . PRO A 1 88 ? 3.830 9.380 19.847 1.00 96.56 88 PRO A C 1
ATOM 762 O O . PRO A 1 88 ? 4.765 8.954 20.520 1.00 96.56 88 PRO A O 1
ATOM 765 N N . TYR A 1 89 ? 3.190 8.625 18.956 1.00 97.19 89 TYR A N 1
ATOM 766 C CA . TYR A 1 89 ? 3.438 7.209 18.703 1.00 97.19 89 TYR A CA 1
ATOM 767 C C . TYR A 1 89 ? 4.034 6.947 17.306 1.00 97.19 89 TYR A C 1
ATOM 769 O O . TYR A 1 89 ? 4.207 5.798 16.890 1.00 97.19 89 TYR A O 1
ATOM 777 N N . GLN A 1 90 ? 4.340 7.990 16.534 1.00 95.62 90 GLN A N 1
ATOM 778 C CA . GLN A 1 90 ? 4.959 7.832 15.218 1.00 95.62 90 GLN A CA 1
ATOM 779 C C . GLN A 1 90 ? 6.425 7.386 15.337 1.00 95.62 90 GLN A C 1
ATOM 781 O O . GLN A 1 90 ? 7.043 7.469 16.396 1.00 95.62 90 GLN A O 1
ATOM 786 N N . HIS A 1 91 ? 6.964 6.833 14.246 1.00 92.94 91 HIS A N 1
ATOM 787 C CA . HIS A 1 91 ? 8.347 6.335 14.139 1.00 92.94 91 HIS A CA 1
ATOM 788 C C . HIS A 1 91 ? 8.767 5.246 15.153 1.00 92.94 91 HIS A C 1
ATOM 790 O O . HIS A 1 91 ? 9.939 4.901 15.239 1.00 92.94 91 HIS A O 1
ATOM 796 N N . GLN A 1 92 ? 7.811 4.626 15.853 1.00 95.75 92 GLN A N 1
ATOM 797 C CA . GLN A 1 92 ? 8.043 3.546 16.832 1.00 95.75 92 GLN A CA 1
ATOM 798 C C . GLN A 1 92 ? 7.661 2.148 16.299 1.00 95.75 92 GLN A C 1
ATOM 800 O O . GLN A 1 92 ? 7.528 1.181 17.045 1.00 95.75 92 GLN A O 1
ATOM 805 N N . GLY A 1 93 ? 7.420 2.020 14.989 1.00 95.69 93 GLY A N 1
ATOM 806 C CA . GLY A 1 93 ? 7.064 0.748 14.341 1.00 95.69 93 GLY A CA 1
ATOM 807 C C . GLY A 1 93 ? 5.583 0.349 14.432 1.00 95.69 93 GLY A C 1
ATOM 808 O O . GLY A 1 93 ? 5.184 -0.654 13.834 1.00 95.69 93 GLY A O 1
ATOM 809 N N . HIS A 1 94 ? 4.735 1.137 15.103 1.00 97.81 94 HIS A N 1
ATOM 810 C CA . HIS A 1 94 ? 3.296 0.862 15.209 1.00 97.81 94 HIS A CA 1
ATOM 811 C C . HIS A 1 94 ? 2.595 0.806 13.848 1.00 97.81 94 HIS A C 1
ATOM 813 O O . HIS A 1 94 ? 1.830 -0.127 13.608 1.00 97.81 94 HIS A O 1
ATOM 819 N N . GLY A 1 95 ? 2.912 1.736 12.937 1.00 97.44 95 GLY A N 1
ATOM 820 C CA . GLY A 1 95 ? 2.358 1.748 11.579 1.00 97.44 95 GLY A CA 1
ATOM 821 C C . GLY A 1 95 ? 2.693 0.471 10.803 1.00 97.44 95 GLY A C 1
ATOM 822 O O . GLY A 1 95 ? 1.798 -0.199 10.292 1.00 97.44 95 GLY A O 1
ATOM 823 N N . ARG A 1 96 ? 3.968 0.056 10.815 1.00 96.94 96 ARG A N 1
ATOM 824 C CA . ARG A 1 96 ? 4.426 -1.197 10.185 1.00 96.94 96 ARG A CA 1
ATOM 825 C C . ARG A 1 96 ? 3.709 -2.409 10.763 1.00 96.94 96 ARG A C 1
ATOM 827 O O . ARG A 1 96 ? 3.235 -3.255 10.005 1.00 96.94 96 ARG A O 1
ATOM 834 N N . LYS A 1 97 ? 3.605 -2.496 12.092 1.00 97.88 97 LYS A N 1
ATOM 835 C CA . LYS A 1 97 ? 2.930 -3.611 12.770 1.00 97.88 97 LYS A CA 1
ATOM 836 C C . LYS A 1 97 ? 1.443 -3.661 12.419 1.00 97.88 97 LYS A C 1
ATOM 838 O O . LYS A 1 97 ? 0.932 -4.742 12.132 1.00 97.88 97 LYS A O 1
ATOM 843 N N . LEU A 1 98 ? 0.763 -2.513 12.418 1.00 98.38 98 LEU A N 1
ATOM 844 C CA . LEU A 1 98 ? -0.650 -2.397 12.064 1.00 98.38 98 LEU A CA 1
ATOM 845 C C . LEU A 1 98 ? -0.900 -2.816 10.612 1.00 98.38 98 LEU A C 1
ATOM 847 O O . LEU A 1 98 ? -1.685 -3.733 10.373 1.00 98.38 98 LEU A O 1
ATOM 851 N N . TYR A 1 99 ? -0.175 -2.219 9.662 1.00 98.31 99 TYR A N 1
ATOM 852 C CA . TYR A 1 99 ? -0.279 -2.551 8.242 1.00 98.31 99 TYR A CA 1
ATOM 853 C C . TYR A 1 99 ? 0.004 -4.039 7.998 1.00 98.31 99 TYR A C 1
ATOM 855 O O . TYR A 1 99 ? -0.817 -4.745 7.421 1.00 98.31 99 TYR A O 1
ATOM 863 N N . THR A 1 100 ? 1.116 -4.559 8.522 1.00 97.75 100 THR A N 1
ATOM 864 C CA . THR A 1 100 ? 1.510 -5.966 8.339 1.00 97.75 100 THR A CA 1
ATOM 865 C C . THR A 1 100 ? 0.463 -6.935 8.887 1.00 97.75 100 THR A C 1
ATOM 867 O O . THR A 1 100 ? 0.147 -7.922 8.224 1.00 97.75 100 THR A O 1
ATOM 870 N N . THR A 1 101 ? -0.107 -6.642 10.061 1.00 97.94 101 THR A N 1
ATOM 871 C CA . THR A 1 101 ? -1.160 -7.470 10.670 1.00 97.94 101 THR A CA 1
ATOM 872 C C . THR A 1 101 ? -2.402 -7.516 9.779 1.00 97.94 101 THR A C 1
ATOM 874 O O . THR A 1 101 ? -2.926 -8.599 9.516 1.00 97.94 101 THR A O 1
ATOM 877 N N . MET A 1 102 ? -2.829 -6.365 9.250 1.00 97.62 102 MET A N 1
ATOM 878 C CA . MET A 1 102 ? -3.979 -6.290 8.344 1.00 97.62 102 MET A CA 1
ATOM 879 C C . MET A 1 102 ? -3.739 -6.995 7.018 1.00 97.62 102 MET A C 1
ATOM 881 O O . MET A 1 102 ? -4.587 -7.762 6.569 1.00 97.62 102 MET A O 1
ATOM 885 N N . MET A 1 103 ? -2.566 -6.803 6.418 1.00 97.88 103 MET A N 1
ATOM 886 C CA . MET A 1 103 ? -2.209 -7.493 5.182 1.00 97.88 103 MET A CA 1
ATOM 887 C C . MET A 1 103 ? -2.197 -9.011 5.374 1.00 97.88 103 MET A C 1
ATOM 889 O O . MET A 1 103 ? -2.741 -9.724 4.540 1.00 97.88 103 MET A O 1
ATOM 893 N N . ASN A 1 104 ? -1.650 -9.520 6.482 1.00 97.62 104 ASN A N 1
ATOM 894 C CA . ASN A 1 104 ? -1.650 -10.957 6.768 1.00 97.62 104 ASN A CA 1
ATOM 895 C C . ASN A 1 104 ? -3.080 -11.506 6.908 1.00 97.62 104 ASN A C 1
ATOM 897 O O . ASN A 1 104 ? -3.380 -12.562 6.351 1.00 97.62 104 ASN A O 1
ATOM 901 N N . LYS A 1 105 ? -3.973 -10.763 7.581 1.00 97.62 105 LYS A N 1
ATOM 902 C CA . LYS A 1 105 ? -5.401 -11.103 7.663 1.00 97.62 105 LYS A CA 1
ATOM 903 C C . LYS A 1 105 ? -6.028 -11.180 6.268 1.00 97.62 105 LYS A C 1
ATOM 905 O O . LYS A 1 105 ? -6.618 -12.197 5.916 1.00 97.62 105 LYS A O 1
ATOM 910 N N . PHE A 1 106 ? -5.876 -10.131 5.462 1.00 97.62 106 PHE A N 1
ATOM 911 C CA . PHE A 1 106 ? -6.485 -10.067 4.134 1.00 97.62 106 PHE A CA 1
ATOM 912 C C . PHE A 1 106 ? -5.916 -11.111 3.178 1.00 97.62 106 PHE A C 1
ATOM 914 O O . PHE A 1 106 ? -6.681 -11.723 2.442 1.00 97.62 106 PHE A O 1
ATOM 921 N N . ILE A 1 107 ? -4.606 -11.370 3.201 1.00 97.69 107 ILE A N 1
ATOM 922 C CA . ILE A 1 107 ? -3.963 -12.420 2.395 1.00 97.69 107 ILE A CA 1
ATOM 923 C C . ILE A 1 107 ? -4.514 -13.806 2.758 1.00 97.69 107 ILE A C 1
ATOM 925 O O . ILE A 1 107 ? -4.774 -14.600 1.855 1.00 97.69 107 ILE A O 1
ATOM 929 N N . GLY A 1 108 ? -4.785 -14.071 4.039 1.00 97.31 108 GLY A N 1
ATOM 930 C CA . GLY A 1 108 ? -5.378 -15.333 4.496 1.00 97.31 108 GLY A CA 1
ATOM 931 C C . GLY A 1 108 ? -6.840 -15.561 4.083 1.00 97.31 108 GLY A C 1
ATOM 932 O O . GLY A 1 108 ? -7.287 -16.703 4.055 1.00 97.31 108 GLY A O 1
ATOM 933 N N . ASP A 1 109 ? -7.587 -14.513 3.730 1.00 97.19 109 ASP A N 1
ATOM 934 C CA . ASP A 1 109 ? -9.026 -14.606 3.447 1.00 97.19 109 ASP A CA 1
ATOM 935 C C . ASP A 1 109 ? -9.330 -14.869 1.964 1.00 97.19 109 ASP A C 1
ATOM 937 O O . ASP A 1 109 ? -9.279 -13.956 1.143 1.00 97.19 109 ASP A O 1
ATOM 941 N N . SER A 1 110 ? -9.707 -16.096 1.600 1.00 96.19 110 SER A N 1
ATOM 942 C CA . SER A 1 110 ? -10.009 -16.481 0.208 1.00 96.19 110 SER A CA 1
ATOM 943 C C . SER A 1 110 ? -11.043 -15.607 -0.525 1.00 96.19 110 SER A C 1
ATOM 945 O O . SER A 1 110 ? -11.047 -15.598 -1.753 1.00 96.19 110 SER A O 1
ATOM 947 N N . THR A 1 111 ? -11.878 -14.847 0.191 1.00 96.94 111 THR A N 1
ATOM 948 C CA . THR A 1 111 ? -12.864 -13.937 -0.414 1.00 96.94 111 THR A CA 1
ATOM 949 C C . THR A 1 111 ? -12.250 -12.620 -0.899 1.00 96.94 111 THR A C 1
ATOM 951 O O . THR A 1 111 ? -12.869 -11.904 -1.687 1.00 96.94 111 THR A O 1
ATOM 954 N N . VAL A 1 112 ? -11.027 -12.290 -0.469 1.00 97.94 112 VAL A N 1
ATOM 955 C CA . VAL A 1 112 ? -10.317 -11.065 -0.858 1.00 97.94 112 VAL A CA 1
ATOM 956 C C . VAL A 1 112 ? -9.504 -11.289 -2.129 1.00 97.94 112 VAL A C 1
ATOM 958 O O . VAL A 1 112 ? -8.645 -12.170 -2.169 1.00 97.94 112 VAL A O 1
ATOM 961 N N . VAL A 1 113 ? -9.721 -10.439 -3.137 1.00 97.25 113 VAL A N 1
ATOM 962 C CA . VAL A 1 113 ? -9.002 -10.482 -4.425 1.00 97.25 113 VAL A CA 1
ATOM 963 C C . VAL A 1 113 ? -7.727 -9.649 -4.387 1.00 97.25 113 VAL A C 1
ATOM 965 O O . VAL A 1 113 ? -6.652 -10.120 -4.751 1.00 97.25 113 VAL A O 1
ATOM 968 N N . ASP A 1 114 ? -7.841 -8.390 -3.974 1.00 97.31 114 ASP A N 1
ATOM 969 C CA . ASP A 1 114 ? -6.716 -7.477 -3.833 1.00 97.31 114 ASP A CA 1
ATOM 970 C C . ASP A 1 114 ? -6.993 -6.380 -2.799 1.00 97.31 114 ASP A C 1
ATOM 972 O O . ASP A 1 114 ? -8.123 -6.166 -2.345 1.00 97.31 114 ASP A O 1
ATOM 976 N N . ILE A 1 115 ? -5.907 -5.720 -2.401 1.00 98.25 115 ILE A N 1
ATOM 977 C CA . ILE A 1 115 ? -5.884 -4.679 -1.385 1.00 98.25 115 ILE A CA 1
ATOM 978 C C . ILE A 1 115 ? -5.438 -3.374 -2.043 1.00 98.25 115 ILE A C 1
ATOM 980 O O . ILE A 1 115 ? -4.359 -3.258 -2.640 1.00 98.25 115 ILE A O 1
ATOM 984 N N . THR A 1 116 ? -6.302 -2.375 -1.945 1.00 97.81 116 THR A N 1
ATOM 985 C CA . THR A 1 116 ? -6.125 -1.027 -2.483 1.00 97.81 116 THR A CA 1
ATOM 986 C C . THR A 1 116 ? -6.034 -0.018 -1.347 1.00 97.81 116 THR A C 1
ATOM 988 O O . THR A 1 116 ? -6.384 -0.320 -0.208 1.00 97.81 116 THR A O 1
ATOM 991 N N . VAL A 1 117 ? -5.516 1.165 -1.654 1.00 97.38 117 VAL A N 1
ATOM 992 C CA . VAL A 1 117 ? -5.416 2.284 -0.715 1.00 97.38 117 VAL A CA 1
ATOM 993 C C . VAL A 1 117 ? -5.987 3.494 -1.435 1.00 97.38 117 VAL A C 1
ATOM 995 O O . VAL A 1 117 ? -5.711 3.670 -2.624 1.00 97.38 117 VAL A O 1
ATOM 998 N N . GLU A 1 118 ? -6.832 4.241 -0.744 1.00 96.00 118 GLU A N 1
ATOM 999 C CA . GLU A 1 118 ? -7.397 5.507 -1.197 1.00 96.00 118 GLU A CA 1
ATOM 1000 C C . GLU A 1 118 ? -6.330 6.595 -1.078 1.00 96.00 118 GLU A C 1
ATOM 1002 O O . GLU A 1 118 ? -5.792 6.786 0.006 1.00 96.00 118 GLU A O 1
ATOM 1007 N N . ASP A 1 119 ? -5.971 7.199 -2.213 1.00 92.19 119 ASP A N 1
ATOM 1008 C CA . ASP A 1 119 ? -5.047 8.335 -2.350 1.00 92.19 119 ASP A CA 1
ATOM 1009 C C . ASP A 1 119 ? -3.893 8.365 -1.322 1.00 92.19 119 ASP A C 1
ATOM 1011 O O . ASP A 1 119 ? -3.806 9.277 -0.499 1.00 92.19 119 ASP A O 1
ATOM 1015 N N . PRO A 1 120 ? -2.996 7.352 -1.333 1.00 94.00 120 PRO A N 1
ATOM 1016 C CA . PRO A 1 120 ? -1.896 7.288 -0.380 1.00 94.00 120 PRO A CA 1
ATOM 1017 C C . PRO A 1 120 ? -0.950 8.476 -0.564 1.00 94.00 120 PRO A C 1
ATOM 1019 O O . PRO A 1 120 ? -0.510 8.746 -1.683 1.00 94.00 120 PRO A O 1
ATOM 1022 N N . ASN A 1 121 ? -0.586 9.126 0.541 1.00 93.19 121 ASN A N 1
ATOM 1023 C CA . ASN A 1 121 ? 0.517 10.082 0.555 1.00 93.19 121 ASN A CA 1
ATOM 1024 C C . ASN A 1 121 ? 1.877 9.363 0.465 1.00 93.19 121 ASN A C 1
ATOM 1026 O O . ASN A 1 121 ? 1.962 8.136 0.605 1.00 93.19 121 ASN A O 1
ATOM 1030 N N . ASP A 1 122 ? 2.945 10.132 0.255 1.00 93.00 122 ASP A N 1
ATOM 1031 C CA . ASP A 1 122 ? 4.290 9.586 0.052 1.00 93.00 122 ASP A CA 1
ATOM 1032 C C . ASP A 1 122 ? 4.786 8.792 1.273 1.00 93.00 122 ASP A C 1
ATOM 1034 O O . ASP A 1 122 ? 5.263 7.668 1.128 1.00 93.00 122 ASP A O 1
ATOM 1038 N N . GLU A 1 123 ? 4.567 9.295 2.495 1.00 93.19 123 GLU A N 1
ATOM 1039 C CA . GLU A 1 123 ? 4.973 8.596 3.725 1.00 93.19 123 GLU A CA 1
ATOM 1040 C C . GLU A 1 123 ? 4.284 7.231 3.889 1.00 93.19 123 GLU A C 1
ATOM 1042 O O . GLU A 1 123 ? 4.898 6.242 4.313 1.00 93.19 123 GLU A O 1
ATOM 1047 N N . PHE A 1 124 ? 2.993 7.152 3.553 1.00 95.62 124 PHE A N 1
ATOM 1048 C CA . PHE A 1 124 ? 2.256 5.898 3.582 1.00 95.62 124 PHE A CA 1
ATOM 1049 C C . PHE A 1 124 ? 2.700 4.973 2.449 1.00 95.62 124 PHE A C 1
ATOM 1051 O O . PHE A 1 124 ? 2.819 3.764 2.665 1.00 95.62 124 PHE A O 1
ATOM 1058 N N . GLN A 1 125 ? 2.974 5.508 1.258 1.00 95.88 125 GLN A N 1
ATOM 1059 C CA . GLN A 1 125 ? 3.513 4.727 0.150 1.00 95.88 125 GLN A CA 1
ATOM 1060 C C . GLN A 1 125 ? 4.873 4.112 0.521 1.00 95.88 125 GLN A C 1
ATOM 1062 O O . GLN A 1 125 ? 5.066 2.918 0.295 1.00 95.88 125 GLN A O 1
ATOM 1067 N N . ASP A 1 126 ? 5.750 4.850 1.203 1.00 95.31 126 ASP A N 1
ATOM 1068 C CA . ASP A 1 126 ? 7.030 4.348 1.715 1.00 95.31 126 ASP A CA 1
ATOM 1069 C C . ASP A 1 126 ? 6.853 3.261 2.782 1.00 95.31 126 ASP A C 1
ATOM 1071 O O . ASP A 1 126 ? 7.562 2.248 2.803 1.00 95.31 126 ASP A O 1
ATOM 1075 N N . LEU A 1 127 ? 5.902 3.438 3.707 1.00 96.25 127 LEU A N 1
ATOM 1076 C CA . LEU A 1 127 ? 5.540 2.395 4.670 1.00 96.25 127 LEU A CA 1
ATOM 1077 C C . LEU A 1 127 ? 5.087 1.120 3.945 1.00 96.25 127 LEU A C 1
ATOM 1079 O O . LEU A 1 127 ? 5.531 0.018 4.286 1.00 96.25 127 LEU A O 1
ATOM 1083 N N . ARG A 1 128 ? 4.204 1.284 2.959 1.00 97.56 128 ARG A N 1
ATOM 1084 C CA . ARG A 1 128 ? 3.596 0.208 2.181 1.00 97.56 128 ARG A CA 1
ATOM 1085 C C . ARG A 1 128 ? 4.639 -0.566 1.383 1.00 97.56 128 ARG A C 1
ATOM 1087 O O . ARG A 1 128 ? 4.682 -1.792 1.475 1.00 97.56 128 ARG A O 1
ATOM 1094 N N . ASP A 1 129 ? 5.501 0.144 0.660 1.00 97.62 129 ASP A N 1
ATOM 1095 C CA . ASP A 1 129 ? 6.564 -0.434 -0.157 1.00 97.62 129 ASP A CA 1
ATOM 1096 C C . ASP A 1 129 ? 7.515 -1.264 0.690 1.00 97.62 129 ASP A C 1
ATOM 1098 O O . ASP A 1 129 ? 7.741 -2.431 0.375 1.00 97.62 129 ASP A O 1
ATOM 1102 N N . ARG A 1 130 ? 7.998 -0.715 1.810 1.00 97.06 130 ARG A N 1
ATOM 1103 C CA . ARG A 1 130 ? 8.891 -1.444 2.720 1.00 97.06 130 ARG A CA 1
ATOM 1104 C C . ARG A 1 130 ? 8.245 -2.722 3.237 1.00 97.06 130 ARG A C 1
ATOM 1106 O O . ARG A 1 130 ? 8.850 -3.788 3.169 1.00 97.06 130 ARG A O 1
ATOM 1113 N N . CYS A 1 131 ? 7.001 -2.643 3.709 1.00 97.69 131 CYS A N 1
ATOM 1114 C CA . CYS A 1 131 ? 6.304 -3.811 4.245 1.00 97.69 131 CYS A CA 1
ATOM 1115 C C . CYS A 1 131 ? 6.039 -4.884 3.175 1.00 97.69 131 CYS A C 1
ATOM 1117 O O . CYS A 1 131 ? 6.192 -6.077 3.443 1.00 97.69 131 CYS A O 1
ATOM 1119 N N . ASP A 1 132 ? 5.619 -4.482 1.974 1.00 98.25 132 ASP A N 1
ATOM 1120 C CA . ASP A 1 132 ? 5.281 -5.415 0.899 1.00 98.25 132 ASP A CA 1
ATOM 1121 C C . ASP A 1 132 ? 6.536 -6.032 0.265 1.00 98.25 132 ASP A C 1
ATOM 1123 O O . ASP A 1 132 ? 6.577 -7.247 0.065 1.00 98.25 132 ASP A O 1
ATOM 1127 N N . VAL A 1 133 ? 7.586 -5.240 0.019 1.00 98.31 133 VAL A N 1
ATOM 1128 C CA . VAL A 1 133 ? 8.882 -5.726 -0.486 1.00 98.31 133 VAL A CA 1
ATOM 1129 C C . VAL A 1 133 ? 9.519 -6.684 0.512 1.00 98.31 133 VAL A C 1
ATOM 1131 O O . VAL A 1 133 ? 9.906 -7.785 0.123 1.00 98.31 133 VAL A O 1
ATOM 1134 N N . GLN A 1 134 ? 9.557 -6.324 1.798 1.00 97.56 134 GLN A N 1
ATOM 1135 C CA . GLN A 1 134 ? 10.076 -7.207 2.839 1.00 97.56 134 GLN A CA 1
ATOM 1136 C C . GLN A 1 134 ? 9.362 -8.562 2.841 1.00 97.56 134 GLN A C 1
ATOM 1138 O O . GLN A 1 134 ? 10.014 -9.604 2.816 1.00 97.56 134 GLN A O 1
ATOM 1143 N N . ARG A 1 135 ? 8.023 -8.564 2.791 1.00 97.38 135 ARG A N 1
ATOM 1144 C CA . ARG A 1 135 ? 7.235 -9.803 2.727 1.00 97.38 135 ARG A CA 1
ATOM 1145 C C . ARG A 1 135 ? 7.597 -10.652 1.506 1.00 97.38 135 ARG A C 1
ATOM 1147 O O . ARG A 1 135 ? 7.708 -11.873 1.619 1.00 97.38 135 ARG A O 1
ATOM 1154 N N . LEU A 1 136 ? 7.755 -10.031 0.336 1.00 97.88 136 LEU A N 1
ATOM 1155 C CA . LEU A 1 136 ? 8.113 -10.740 -0.896 1.00 97.88 136 LEU A CA 1
ATOM 1156 C C . LEU A 1 136 ? 9.518 -11.352 -0.818 1.00 97.88 136 LEU A C 1
ATOM 1158 O O . LEU A 1 136 ? 9.705 -12.479 -1.284 1.00 97.88 136 LEU A O 1
ATOM 1162 N N . LEU A 1 137 ? 10.478 -10.648 -0.212 1.00 96.69 137 LEU A N 1
ATOM 1163 C CA . LEU A 1 137 ? 11.838 -11.142 0.013 1.00 96.69 137 LEU A CA 1
ATOM 1164 C C . LEU A 1 137 ? 11.856 -12.318 0.997 1.00 96.69 137 LEU A C 1
ATOM 1166 O O . LEU A 1 137 ? 12.389 -13.378 0.668 1.00 96.69 137 LEU A O 1
ATOM 1170 N N . GLU A 1 138 ? 11.205 -12.179 2.156 1.00 95.94 138 GLU A N 1
ATOM 1171 C CA . GLU A 1 138 ? 11.111 -13.228 3.185 1.00 95.94 138 GLU A CA 1
ATOM 1172 C C . GLU A 1 138 ? 10.462 -14.506 2.640 1.00 95.94 138 GLU A C 1
ATOM 1174 O O . GLU A 1 138 ? 10.916 -15.620 2.905 1.00 95.94 138 GLU A O 1
ATOM 1179 N N . CYS A 1 139 ? 9.428 -14.353 1.811 1.00 95.94 139 CYS A N 1
ATOM 1180 C CA . CYS A 1 139 ? 8.751 -15.473 1.166 1.00 95.94 139 CYS A CA 1
ATOM 1181 C C . CYS A 1 139 ? 9.445 -15.977 -0.108 1.00 95.94 139 CYS A C 1
ATOM 1183 O O . CYS A 1 139 ? 8.911 -16.881 -0.757 1.00 95.94 139 CYS A O 1
ATOM 1185 N N . LYS A 1 140 ? 10.583 -15.388 -0.502 1.00 96.06 140 LYS A N 1
ATOM 1186 C CA . LYS A 1 140 ? 11.313 -15.709 -1.739 1.00 96.06 140 LYS A CA 1
ATOM 1187 C C . LYS A 1 140 ? 10.400 -15.728 -2.972 1.00 96.06 140 LYS A C 1
ATOM 1189 O O . LYS A 1 140 ? 10.525 -16.592 -3.838 1.00 96.06 140 LYS A O 1
ATOM 1194 N N . ALA A 1 141 ? 9.472 -14.773 -3.052 1.00 95.06 141 ALA A N 1
ATOM 1195 C CA . ALA A 1 141 ? 8.389 -14.764 -4.037 1.00 95.06 141 ALA A CA 1
ATOM 1196 C C . ALA A 1 141 ? 8.875 -14.739 -5.497 1.00 95.06 141 ALA A C 1
ATOM 1198 O O . ALA A 1 141 ? 8.147 -15.178 -6.383 1.00 95.06 141 ALA A O 1
ATOM 1199 N N . LEU A 1 142 ? 10.094 -14.239 -5.731 1.00 94.75 142 LEU A N 1
ATOM 1200 C CA . LEU A 1 142 ? 10.725 -14.133 -7.048 1.00 94.75 142 LEU A CA 1
ATOM 1201 C C . LEU A 1 142 ? 11.973 -15.019 -7.197 1.00 94.75 142 LEU A C 1
ATOM 1203 O O . LEU A 1 142 ? 12.787 -14.786 -8.083 1.00 94.75 142 LEU A O 1
ATOM 1207 N N . ALA A 1 143 ? 12.170 -16.021 -6.335 1.00 92.25 143 ALA A N 1
ATOM 1208 C CA . ALA A 1 143 ? 13.344 -16.886 -6.433 1.00 92.25 143 ALA A CA 1
ATOM 1209 C C . ALA A 1 143 ? 13.477 -17.522 -7.829 1.00 92.25 143 ALA A C 1
ATOM 1211 O O . ALA A 1 143 ? 12.578 -18.219 -8.293 1.00 92.25 143 ALA A O 1
ATOM 1212 N N . GLY A 1 144 ? 14.622 -17.285 -8.475 1.00 89.44 144 GLY A N 1
ATOM 1213 C CA . GLY A 1 144 ? 14.934 -17.812 -9.806 1.00 89.44 144 GLY A CA 1
ATOM 1214 C C . GLY A 1 144 ? 14.292 -17.053 -10.972 1.00 89.44 144 GLY A C 1
ATOM 1215 O O . GLY A 1 144 ? 14.458 -17.473 -12.115 1.00 89.44 144 GLY A O 1
ATOM 1216 N N . LEU A 1 145 ? 13.584 -15.951 -10.712 1.00 92.81 145 LEU A N 1
ATOM 1217 C CA . LEU A 1 145 ? 13.005 -15.104 -11.750 1.00 92.81 145 LEU A CA 1
ATOM 1218 C C . LEU A 1 145 ? 13.927 -13.930 -12.080 1.00 92.81 145 LEU A C 1
ATOM 1220 O O . LEU A 1 145 ? 14.662 -13.429 -11.233 1.00 92.81 145 LEU A O 1
ATOM 1224 N N . SER A 1 146 ? 13.857 -13.463 -13.322 1.00 91.88 146 SER A N 1
ATOM 1225 C CA . SER A 1 146 ? 14.556 -12.267 -13.785 1.00 91.88 146 SER A CA 1
ATOM 1226 C C . SER A 1 146 ? 13.654 -11.455 -14.710 1.00 91.88 146 SER A C 1
ATOM 1228 O O . SER A 1 146 ? 12.647 -11.945 -15.220 1.00 91.88 146 SER A O 1
ATOM 1230 N N . ALA A 1 147 ? 13.984 -10.179 -14.898 1.00 92.06 147 ALA A N 1
ATOM 1231 C CA . ALA A 1 147 ? 13.252 -9.338 -15.833 1.00 92.06 147 ALA A CA 1
ATOM 1232 C C . ALA A 1 147 ? 13.533 -9.765 -17.293 1.00 92.06 147 ALA A C 1
ATOM 1234 O O . ALA A 1 147 ? 14.688 -10.046 -17.628 1.00 92.06 147 ALA A O 1
ATOM 1235 N N . PRO A 1 148 ? 12.535 -9.724 -18.196 1.00 93.75 148 PRO A N 1
ATOM 1236 C CA . PRO A 1 148 ? 11.143 -9.325 -17.971 1.00 93.75 148 PRO A CA 1
ATOM 1237 C C . PRO A 1 148 ? 10.291 -10.446 -17.356 1.00 93.75 148 PRO A C 1
ATOM 1239 O O . PRO A 1 148 ? 10.409 -11.604 -17.744 1.00 93.75 148 PRO A O 1
ATOM 1242 N N . LEU A 1 149 ? 9.372 -10.081 -16.456 1.00 92.81 149 LEU A N 1
ATOM 1243 C CA . LEU A 1 149 ? 8.381 -11.025 -15.935 1.00 92.81 149 LEU A CA 1
ATOM 1244 C C . LEU A 1 149 ? 7.289 -11.283 -16.973 1.00 92.81 149 LEU A C 1
ATOM 1246 O O . LEU A 1 149 ? 6.731 -10.344 -17.550 1.00 92.81 149 LEU A O 1
ATOM 1250 N N . ASP A 1 150 ? 6.943 -12.551 -17.170 1.00 92.75 150 ASP A N 1
ATOM 1251 C CA . ASP A 1 150 ? 5.783 -12.913 -17.967 1.00 92.75 150 ASP A CA 1
ATOM 1252 C C . ASP A 1 150 ? 4.475 -12.539 -17.241 1.00 92.75 150 ASP A C 1
ATOM 1254 O O . ASP A 1 150 ? 4.404 -12.388 -16.016 1.00 92.75 150 ASP A O 1
ATOM 1258 N N . SER A 1 151 ? 3.403 -12.376 -18.017 1.00 93.31 151 SER A N 1
ATOM 1259 C CA . SER A 1 151 ? 2.113 -11.930 -17.479 1.00 93.31 151 SER A CA 1
ATOM 1260 C C . SER A 1 151 ? 1.452 -12.957 -16.555 1.00 93.31 151 SER A C 1
ATOM 1262 O O . SER A 1 151 ? 0.679 -12.568 -15.679 1.00 93.31 151 SER A O 1
ATOM 1264 N N . GLN A 1 152 ? 1.718 -14.255 -16.729 1.00 94.75 152 GLN A N 1
ATOM 1265 C CA . GLN A 1 152 ? 1.133 -15.294 -15.881 1.00 94.75 152 GLN A CA 1
ATOM 1266 C C . GLN A 1 152 ? 1.800 -15.280 -14.506 1.00 94.75 152 GLN A C 1
ATOM 1268 O O . GLN A 1 152 ? 1.102 -15.218 -13.496 1.00 94.75 152 GLN A O 1
ATOM 1273 N N . CYS A 1 153 ? 3.132 -15.227 -14.466 1.00 94.81 153 CYS A N 1
ATOM 1274 C CA . CYS A 1 153 ? 3.912 -15.099 -13.246 1.00 94.81 153 CYS A CA 1
ATOM 1275 C C . CYS A 1 153 ? 3.559 -13.820 -12.479 1.00 94.81 153 CYS A C 1
ATOM 1277 O O . CYS A 1 153 ? 3.262 -13.877 -11.284 1.00 94.81 153 CYS A O 1
ATOM 1279 N N . PHE A 1 154 ? 3.485 -12.678 -13.173 1.00 95.88 154 PHE A N 1
ATOM 1280 C CA . PHE A 1 154 ? 3.064 -11.416 -12.563 1.00 95.88 154 PHE A CA 1
ATOM 1281 C C . PHE A 1 154 ? 1.696 -11.544 -11.878 1.00 95.88 154 PHE A C 1
ATOM 1283 O O . PHE A 1 154 ? 1.538 -11.168 -10.715 1.00 95.88 154 PHE A O 1
ATOM 1290 N N . ASN A 1 155 ? 0.704 -12.109 -12.575 1.00 96.81 155 ASN A N 1
ATOM 1291 C CA . ASN A 1 155 ? -0.641 -12.280 -12.027 1.00 96.81 155 ASN A CA 1
ATOM 1292 C C . ASN A 1 155 ? -0.691 -13.315 -10.895 1.00 96.81 155 ASN A C 1
ATOM 1294 O O . ASN A 1 155 ? -1.443 -13.118 -9.942 1.00 96.81 155 ASN A O 1
ATOM 1298 N N . ALA A 1 156 ? 0.124 -14.370 -10.959 1.00 96.62 156 ALA A N 1
ATOM 1299 C CA . ALA A 1 156 ? 0.223 -15.376 -9.907 1.00 96.62 156 ALA A CA 1
ATOM 1300 C C . ALA A 1 156 ? 0.779 -14.780 -8.606 1.00 96.62 156 ALA A C 1
ATOM 1302 O O . ALA A 1 156 ? 0.172 -14.947 -7.548 1.00 96.62 156 ALA A O 1
ATOM 1303 N N . ILE A 1 157 ? 1.885 -14.027 -8.675 1.00 97.12 157 ILE A N 1
ATOM 1304 C CA . ILE A 1 157 ? 2.461 -13.366 -7.495 1.00 97.12 157 ILE A CA 1
ATOM 1305 C C . ILE A 1 157 ? 1.488 -12.306 -6.972 1.00 97.12 157 ILE A C 1
ATOM 1307 O O . ILE A 1 157 ? 1.180 -12.279 -5.780 1.00 97.12 157 ILE A O 1
ATOM 1311 N N . ARG A 1 158 ? 0.926 -11.479 -7.862 1.00 97.19 158 ARG A N 1
ATOM 1312 C CA . ARG A 1 158 ? -0.068 -10.466 -7.491 1.00 97.19 158 ARG A CA 1
ATOM 1313 C C . ARG A 1 158 ? -1.257 -11.076 -6.745 1.00 97.19 158 ARG A C 1
ATOM 1315 O O . ARG A 1 158 ? -1.631 -10.546 -5.704 1.00 97.19 158 ARG A O 1
ATOM 1322 N N . GLY A 1 159 ? -1.838 -12.158 -7.265 1.00 97.12 159 GLY A N 1
ATOM 1323 C CA . GLY A 1 159 ? -2.983 -12.837 -6.654 1.00 97.12 159 GLY A CA 1
ATOM 1324 C C . GLY A 1 159 ? -2.633 -13.488 -5.317 1.00 97.12 159 GLY A C 1
ATOM 1325 O O . GLY A 1 159 ? -3.367 -13.326 -4.347 1.00 97.12 159 GLY A O 1
ATOM 1326 N N . LYS A 1 160 ? -1.467 -14.141 -5.225 1.00 97.62 160 LYS A N 1
ATOM 1327 C CA . LYS A 1 160 ? -0.988 -14.783 -3.990 1.00 97.62 160 LYS A CA 1
ATOM 1328 C C . LYS A 1 160 ? -0.831 -13.795 -2.831 1.00 97.62 160 LYS A C 1
ATOM 1330 O O . LYS A 1 160 ? -1.190 -14.121 -1.705 1.00 97.62 160 LYS A O 1
ATOM 1335 N N . TYR A 1 161 ? -0.304 -12.600 -3.103 1.00 98.00 161 TYR A N 1
ATOM 1336 C CA . TYR A 1 161 ? -0.066 -11.564 -2.086 1.00 98.00 161 TYR A CA 1
ATOM 1337 C C . TYR A 1 161 ? -1.129 -10.457 -2.073 1.00 98.00 161 TYR A C 1
ATOM 1339 O O . TYR A 1 161 ? -0.995 -9.490 -1.326 1.00 98.00 161 TYR A O 1
ATOM 1347 N N . LYS A 1 162 ? -2.186 -10.595 -2.883 1.00 98.00 162 LYS A N 1
ATOM 1348 C CA . LYS A 1 162 ? -3.340 -9.680 -2.963 1.00 98.00 162 LYS A CA 1
ATOM 1349 C C . LYS A 1 162 ? -2.962 -8.222 -3.197 1.00 98.00 162 LYS A C 1
ATOM 1351 O O . LYS A 1 162 ? -3.593 -7.301 -2.681 1.00 98.00 162 LYS A O 1
ATOM 1356 N N . LEU A 1 163 ? -1.927 -7.998 -3.997 1.00 97.94 163 LEU A N 1
ATOM 1357 C CA . LEU A 1 163 ? -1.453 -6.657 -4.320 1.00 97.94 163 LEU A CA 1
ATOM 1358 C C . LEU A 1 163 ? -2.345 -6.028 -5.399 1.00 97.94 163 LEU A C 1
ATOM 1360 O O . LEU A 1 163 ? -2.718 -6.669 -6.389 1.00 97.94 163 LEU A O 1
ATOM 1364 N N . CYS A 1 164 ? -2.663 -4.738 -5.271 1.00 96.38 164 CYS A N 1
ATOM 1365 C CA . CYS A 1 164 ? -3.239 -4.017 -6.403 1.00 96.38 164 CYS A CA 1
ATOM 1366 C C . CYS A 1 164 ? -2.210 -3.923 -7.543 1.00 96.38 164 CYS A C 1
ATOM 1368 O O . CYS A 1 164 ? -1.002 -3.988 -7.317 1.00 96.38 164 CYS A O 1
ATOM 1370 N N . LYS A 1 165 ? -2.672 -3.760 -8.788 1.00 95.00 165 LYS A N 1
ATOM 1371 C CA . LYS A 1 165 ? -1.801 -3.795 -9.979 1.00 95.00 165 LYS A CA 1
ATOM 1372 C C . LYS A 1 165 ? -0.616 -2.822 -9.884 1.00 95.00 165 LYS A C 1
ATOM 1374 O O . LYS A 1 165 ? 0.507 -3.207 -10.193 1.00 95.00 165 LYS A O 1
ATOM 1379 N N . ARG A 1 166 ? -0.858 -1.582 -9.437 1.00 94.19 166 ARG A N 1
ATOM 1380 C CA . ARG A 1 166 ? 0.182 -0.547 -9.287 1.00 94.19 166 ARG A CA 1
ATOM 1381 C C . ARG A 1 166 ? 1.225 -0.940 -8.236 1.00 94.19 166 ARG A C 1
ATOM 1383 O O . ARG A 1 166 ? 2.413 -0.874 -8.537 1.00 94.19 166 ARG A O 1
ATOM 1390 N N . GLN A 1 167 ? 0.780 -1.412 -7.070 1.00 97.25 167 GLN A N 1
ATOM 1391 C CA . GLN A 1 167 ? 1.672 -1.868 -6.001 1.00 97.25 167 GLN A CA 1
ATOM 1392 C C . GLN A 1 167 ? 2.479 -3.098 -6.425 1.00 97.25 167 GLN A C 1
ATOM 1394 O O . GLN A 1 167 ? 3.677 -3.160 -6.183 1.00 97.25 167 GLN A O 1
ATOM 1399 N N . ALA A 1 168 ? 1.848 -4.048 -7.123 1.00 97.38 168 ALA A N 1
ATOM 1400 C CA . ALA A 1 168 ? 2.518 -5.243 -7.622 1.00 97.38 168 ALA A CA 1
ATOM 1401 C C . ALA A 1 168 ? 3.679 -4.896 -8.562 1.00 97.38 168 ALA A C 1
ATOM 1403 O O . ALA A 1 168 ? 4.781 -5.381 -8.351 1.00 97.38 168 ALA A O 1
ATOM 1404 N N . TYR A 1 169 ? 3.477 -4.024 -9.558 1.00 95.88 169 TYR A N 1
ATOM 1405 C CA . TYR A 1 169 ? 4.587 -3.598 -10.419 1.00 95.88 169 TYR A CA 1
ATOM 1406 C C . TYR A 1 169 ? 5.737 -2.999 -9.619 1.00 95.88 169 TYR A C 1
ATOM 1408 O O . TYR A 1 169 ? 6.878 -3.408 -9.801 1.00 95.88 169 TYR A O 1
ATOM 1416 N N . ARG A 1 170 ? 5.424 -2.070 -8.713 1.00 96.38 170 ARG A N 1
ATOM 1417 C CA . ARG A 1 170 ? 6.428 -1.360 -7.928 1.00 96.38 170 ARG A CA 1
ATOM 1418 C C . ARG A 1 170 ? 7.242 -2.312 -7.048 1.00 96.38 170 ARG A C 1
ATOM 1420 O O . ARG A 1 170 ? 8.460 -2.355 -7.164 1.00 96.38 170 ARG A O 1
ATOM 1427 N N . CYS A 1 171 ? 6.583 -3.143 -6.240 1.00 97.75 171 CYS A N 1
ATOM 1428 C CA . CYS A 1 171 ? 7.279 -4.072 -5.350 1.00 97.75 171 CYS A CA 1
ATOM 1429 C C . CYS A 1 171 ? 8.068 -5.146 -6.110 1.00 97.75 171 CYS A C 1
ATOM 1431 O O . CYS A 1 171 ? 9.170 -5.493 -5.695 1.00 97.75 171 CYS A O 1
ATOM 1433 N N . LEU A 1 172 ? 7.532 -5.676 -7.216 1.00 97.56 172 LEU A N 1
ATOM 1434 C CA . LEU A 1 172 ? 8.239 -6.690 -8.004 1.00 97.56 172 LEU A CA 1
ATOM 1435 C C . LEU A 1 172 ? 9.467 -6.105 -8.706 1.00 97.56 172 LEU A C 1
ATOM 1437 O O . LEU A 1 172 ? 10.501 -6.762 -8.729 1.00 97.56 172 LEU A O 1
ATOM 1441 N N . GLU A 1 173 ? 9.391 -4.877 -9.224 1.00 97.19 173 GLU A N 1
ATOM 1442 C CA . GLU A 1 173 ? 10.559 -4.181 -9.778 1.00 97.19 173 GLU A CA 1
ATOM 1443 C C . GLU A 1 173 ? 11.641 -3.954 -8.714 1.00 97.19 173 GLU A C 1
ATOM 1445 O O . GLU A 1 173 ? 12.805 -4.245 -8.980 1.00 97.19 173 GLU A O 1
ATOM 1450 N N . ILE A 1 174 ? 11.266 -3.535 -7.499 1.00 97.56 174 ILE A N 1
ATOM 1451 C CA . ILE A 1 174 ? 12.206 -3.370 -6.378 1.00 97.56 174 ILE A CA 1
ATOM 1452 C C . ILE A 1 174 ? 12.892 -4.701 -6.029 1.00 97.56 174 ILE A C 1
ATOM 1454 O O . ILE A 1 174 ? 14.113 -4.754 -5.885 1.00 97.56 174 ILE A O 1
ATOM 1458 N N . VAL A 1 175 ? 12.132 -5.796 -5.928 1.00 97.44 175 VAL A N 1
ATOM 1459 C CA . VAL A 1 175 ? 12.698 -7.124 -5.632 1.00 97.44 175 VAL A CA 1
ATOM 1460 C C . VAL A 1 175 ? 13.614 -7.607 -6.761 1.00 97.44 175 VAL A C 1
ATOM 1462 O O . VAL A 1 175 ? 14.682 -8.152 -6.487 1.00 97.44 175 VAL A O 1
ATOM 1465 N N . LEU A 1 176 ? 13.239 -7.384 -8.024 1.00 96.62 176 LEU A N 1
ATOM 1466 C CA . LEU A 1 176 ? 14.085 -7.712 -9.175 1.00 96.62 176 LEU A CA 1
ATOM 1467 C C . LEU A 1 176 ? 15.383 -6.904 -9.171 1.00 96.62 176 LEU A C 1
ATOM 1469 O O . LEU A 1 176 ? 16.433 -7.475 -9.449 1.00 96.62 176 LEU A O 1
ATOM 1473 N N . LEU A 1 177 ? 15.328 -5.611 -8.832 1.00 96.00 177 LEU A N 1
ATOM 1474 C CA . LEU A 1 177 ? 16.513 -4.763 -8.689 1.00 96.00 177 LEU A CA 1
ATOM 1475 C C . LEU A 1 177 ? 17.439 -5.279 -7.587 1.00 96.00 177 LEU A C 1
ATOM 1477 O O . LEU A 1 177 ? 18.648 -5.336 -7.784 1.00 96.00 177 LEU A O 1
ATOM 1481 N N . HIS A 1 178 ? 16.875 -5.688 -6.449 1.00 95.31 178 HIS A N 1
ATOM 1482 C CA . HIS A 1 178 ? 17.641 -6.251 -5.338 1.00 95.31 178 HIS A CA 1
ATOM 1483 C C . HIS A 1 178 ? 18.364 -7.552 -5.721 1.00 95.31 178 HIS A C 1
ATOM 1485 O O . HIS A 1 178 ? 19.490 -7.791 -5.299 1.00 95.31 178 HIS A O 1
ATOM 1491 N N . GLN A 1 179 ? 17.736 -8.387 -6.554 1.00 93.44 179 GLN A N 1
ATOM 1492 C CA . GLN A 1 179 ? 18.306 -9.650 -7.037 1.00 93.44 179 GLN A CA 1
ATOM 1493 C C . GLN A 1 179 ? 19.227 -9.479 -8.259 1.00 93.44 179 GLN A C 1
ATOM 1495 O O . GLN A 1 179 ? 19.872 -10.439 -8.690 1.00 93.44 179 GLN A O 1
ATOM 1500 N N . LEU A 1 180 ? 19.280 -8.282 -8.848 1.00 93.81 180 LEU A N 1
ATOM 1501 C CA . LEU A 1 180 ? 19.980 -8.024 -10.099 1.00 93.81 180 LEU A CA 1
ATOM 1502 C C . LEU A 1 180 ? 21.499 -8.029 -9.899 1.00 93.81 180 LEU A C 1
ATOM 1504 O O . LEU A 1 180 ? 22.064 -7.204 -9.181 1.00 93.81 180 LEU A O 1
ATOM 1508 N N . ASN A 1 181 ? 22.192 -8.905 -10.625 1.00 91.88 181 ASN A N 1
ATOM 1509 C CA . ASN A 1 181 ? 23.648 -8.865 -10.683 1.00 91.88 181 ASN A CA 1
ATOM 1510 C C . ASN A 1 181 ? 24.115 -7.683 -11.548 1.00 91.88 181 ASN A C 1
ATOM 1512 O O . ASN A 1 181 ? 23.988 -7.709 -12.773 1.00 91.88 181 ASN A O 1
ATOM 1516 N N . ARG A 1 182 ? 24.711 -6.663 -10.921 1.00 89.31 182 ARG A N 1
ATOM 1517 C CA . ARG A 1 182 ? 25.216 -5.452 -11.600 1.00 89.31 182 ARG A CA 1
ATOM 1518 C C . ARG A 1 182 ? 26.314 -5.725 -12.636 1.00 89.31 182 ARG A C 1
ATOM 1520 O O . ARG A 1 182 ? 26.481 -4.931 -13.555 1.00 89.31 182 ARG A O 1
ATOM 1527 N N . ASN A 1 183 ? 27.014 -6.854 -12.536 1.00 92.69 183 ASN A N 1
ATOM 1528 C CA . ASN A 1 183 ? 28.065 -7.229 -13.486 1.00 92.69 183 ASN A CA 1
ATOM 1529 C C . ASN A 1 183 ? 27.515 -7.878 -14.768 1.00 92.69 183 ASN A C 1
ATOM 1531 O O . ASN A 1 183 ? 28.232 -7.984 -15.762 1.00 92.69 183 ASN A O 1
ATOM 1535 N N . ASP A 1 184 ? 26.248 -8.304 -14.781 1.00 94.31 184 ASP A N 1
ATOM 1536 C CA . ASP A 1 184 ? 25.615 -8.883 -15.966 1.00 94.31 184 ASP A CA 1
ATOM 1537 C C . ASP A 1 184 ? 24.981 -7.785 -16.833 1.00 94.31 184 ASP A C 1
ATOM 1539 O O . ASP A 1 184 ? 23.824 -7.391 -16.657 1.00 94.31 184 ASP A O 1
ATOM 1543 N N . ALA A 1 185 ? 25.737 -7.294 -17.816 1.00 94.44 185 ALA A N 1
ATOM 1544 C CA . ALA A 1 185 ? 25.281 -6.244 -18.727 1.00 94.44 185 ALA A CA 1
ATOM 1545 C C . ALA A 1 185 ? 23.972 -6.598 -19.466 1.00 94.44 185 ALA A C 1
ATOM 1547 O O . ALA A 1 185 ? 23.167 -5.706 -19.759 1.00 94.44 185 ALA A O 1
ATOM 1548 N N . ARG A 1 186 ? 23.728 -7.886 -19.757 1.00 94.75 186 ARG A N 1
ATOM 1549 C CA . ARG A 1 186 ? 22.504 -8.329 -20.435 1.00 94.75 186 ARG A CA 1
ATOM 1550 C C . ARG A 1 186 ? 21.314 -8.237 -19.489 1.00 94.75 186 ARG A C 1
ATOM 1552 O O . ARG A 1 186 ? 20.299 -7.658 -19.879 1.00 94.75 186 ARG A O 1
ATOM 1559 N N . ALA A 1 187 ? 21.439 -8.750 -18.267 1.00 94.12 187 ALA A N 1
ATOM 1560 C CA . ALA A 1 187 ? 20.376 -8.677 -17.266 1.00 94.12 187 ALA A CA 1
ATOM 1561 C C . ALA A 1 187 ? 20.023 -7.222 -16.917 1.00 94.12 187 ALA A C 1
ATOM 1563 O O . ALA A 1 187 ? 18.847 -6.858 -16.926 1.00 94.12 187 ALA A O 1
ATOM 1564 N N . ASN A 1 188 ? 21.027 -6.357 -16.723 1.00 94.88 188 ASN A N 1
ATOM 1565 C CA . ASN A 1 188 ? 20.812 -4.931 -16.446 1.00 94.88 188 ASN A CA 1
ATOM 1566 C C . ASN A 1 188 ? 20.074 -4.228 -17.592 1.00 94.88 188 ASN A C 1
ATOM 1568 O O . ASN A 1 188 ? 19.148 -3.446 -17.368 1.00 94.88 188 ASN A O 1
ATOM 1572 N N . ARG A 1 189 ? 20.432 -4.538 -18.846 1.00 95.62 189 ARG A N 1
ATOM 1573 C CA . ARG A 1 189 ? 19.723 -4.005 -20.015 1.00 95.62 189 ARG A CA 1
ATOM 1574 C C . ARG A 1 189 ? 18.264 -4.465 -20.050 1.00 95.62 189 ARG A C 1
ATOM 1576 O O . ARG A 1 189 ? 17.396 -3.643 -20.337 1.00 95.62 189 ARG A O 1
ATOM 1583 N N . LEU A 1 190 ? 17.997 -5.746 -19.791 1.00 96.25 190 LEU A N 1
ATOM 1584 C CA . LEU A 1 190 ? 16.639 -6.299 -19.799 1.00 96.25 190 LEU A CA 1
ATOM 1585 C C . LEU A 1 190 ? 15.774 -5.704 -18.683 1.00 96.25 190 LEU A C 1
ATOM 1587 O O . LEU A 1 190 ? 14.655 -5.280 -18.964 1.00 96.25 190 LEU A O 1
ATOM 1591 N N . TYR A 1 191 ? 16.308 -5.586 -17.466 1.00 96.94 191 TYR A N 1
ATOM 1592 C CA . TYR A 1 191 ? 15.640 -4.914 -16.349 1.00 96.94 191 TYR A CA 1
ATOM 1593 C C . TYR A 1 191 ? 15.291 -3.461 -16.690 1.00 96.94 191 TYR A C 1
ATOM 1595 O O . TYR A 1 191 ? 14.131 -3.059 -16.598 1.00 96.94 191 TYR A O 1
ATOM 1603 N N . ARG A 1 192 ? 16.260 -2.689 -17.195 1.00 96.56 192 ARG A N 1
ATOM 1604 C CA . ARG A 1 192 ? 16.030 -1.292 -17.582 1.00 96.56 192 ARG A CA 1
ATOM 1605 C C . ARG A 1 192 ? 14.935 -1.154 -18.639 1.00 96.56 192 ARG A C 1
ATOM 1607 O O . ARG A 1 192 ? 14.097 -0.262 -18.543 1.00 96.56 192 ARG A O 1
ATOM 1614 N N . LEU A 1 193 ? 14.938 -2.014 -19.660 1.00 96.06 193 LEU A N 1
ATOM 1615 C CA . LEU A 1 193 ? 13.908 -2.005 -20.703 1.00 96.06 193 LEU A CA 1
ATOM 1616 C C . LEU A 1 193 ? 12.534 -2.401 -20.156 1.00 96.06 193 LEU A C 1
ATOM 1618 O O . LEU A 1 193 ? 11.542 -1.789 -20.540 1.00 96.06 193 LEU A O 1
ATOM 1622 N N . PHE A 1 194 ? 12.482 -3.373 -19.246 1.00 95.88 194 PHE A N 1
ATOM 1623 C CA . PHE A 1 194 ? 11.254 -3.803 -18.582 1.00 95.88 194 PHE A CA 1
ATOM 1624 C C . PHE A 1 194 ? 10.601 -2.654 -17.797 1.00 95.88 194 PHE A C 1
ATOM 1626 O O . PHE A 1 194 ? 9.436 -2.332 -18.040 1.00 95.88 194 PHE A O 1
ATOM 1633 N N . VAL A 1 195 ? 11.368 -1.962 -16.949 1.00 96.50 195 VAL A N 1
ATOM 1634 C CA . VAL A 1 195 ? 10.869 -0.814 -16.170 1.00 96.50 195 VAL A CA 1
ATOM 1635 C C . VAL A 1 195 ? 10.471 0.345 -17.089 1.00 96.50 195 VAL A C 1
ATOM 1637 O O . VAL A 1 195 ? 9.380 0.903 -16.956 1.00 96.50 195 VAL A O 1
ATOM 1640 N N . LYS A 1 196 ? 11.306 0.689 -18.082 1.00 96.19 196 LYS A N 1
ATOM 1641 C CA . LYS A 1 196 ? 10.992 1.756 -19.050 1.00 96.19 196 LYS A CA 1
ATOM 1642 C C . LYS A 1 196 ? 9.729 1.453 -19.861 1.00 96.19 196 LYS A C 1
ATOM 1644 O O . LYS A 1 196 ? 8.934 2.361 -20.089 1.00 96.19 196 LYS A O 1
ATOM 1649 N N . ALA A 1 197 ? 9.496 0.200 -20.255 1.00 93.94 197 ALA A N 1
ATOM 1650 C CA . ALA A 1 197 ? 8.273 -0.190 -20.954 1.00 93.94 197 ALA A CA 1
ATOM 1651 C C . ALA A 1 197 ? 7.022 0.057 -20.094 1.00 93.94 197 ALA A C 1
ATOM 1653 O O . ALA A 1 197 ? 6.038 0.611 -20.589 1.00 93.94 197 ALA A O 1
ATOM 1654 N N . ARG A 1 198 ? 7.073 -0.266 -18.793 1.00 94.25 198 ARG A N 1
ATOM 1655 C CA . ARG A 1 198 ? 5.983 0.038 -17.854 1.00 94.25 198 ARG A CA 1
ATOM 1656 C C . ARG A 1 198 ? 5.773 1.546 -17.685 1.00 94.25 198 ARG A C 1
ATOM 1658 O O . ARG A 1 198 ? 4.629 1.997 -17.751 1.00 94.25 198 ARG A O 1
ATOM 1665 N N . ILE A 1 199 ? 6.839 2.324 -17.466 1.00 94.12 199 ILE A N 1
ATOM 1666 C CA . ILE A 1 199 ? 6.750 3.792 -17.323 1.00 94.12 199 ILE A CA 1
ATOM 1667 C C . ILE A 1 199 ? 6.117 4.405 -18.575 1.00 94.12 199 ILE A C 1
ATOM 1669 O O . ILE A 1 199 ? 5.225 5.248 -18.464 1.00 94.12 199 ILE A O 1
ATOM 1673 N N . PHE A 1 200 ? 6.537 3.949 -19.758 1.00 93.81 200 PHE A N 1
ATOM 1674 C CA . PHE A 1 200 ? 5.969 4.399 -21.021 1.00 93.81 200 PHE A CA 1
ATOM 1675 C C . PHE A 1 200 ? 4.478 4.071 -21.119 1.00 93.81 200 PHE A C 1
ATOM 1677 O O . PHE A 1 200 ? 3.693 4.931 -21.501 1.00 93.81 200 PHE A O 1
ATOM 1684 N N . GLN A 1 201 ? 4.070 2.857 -20.739 1.00 91.75 201 GLN A N 1
ATOM 1685 C CA . GLN A 1 201 ? 2.664 2.452 -20.768 1.00 91.75 201 GLN A CA 1
ATOM 1686 C C . GLN A 1 201 ? 1.792 3.290 -19.823 1.00 91.75 201 GLN A C 1
ATOM 1688 O O . GLN A 1 201 ? 0.672 3.636 -20.187 1.00 91.75 201 GLN A O 1
ATOM 1693 N N . GLN A 1 202 ? 2.289 3.629 -18.630 1.00 89.62 202 GLN A N 1
ATOM 1694 C CA . GLN A 1 202 ? 1.546 4.451 -17.666 1.00 89.62 202 GLN A CA 1
ATOM 1695 C C . GLN A 1 202 ? 1.411 5.910 -18.102 1.00 89.62 202 GLN A C 1
ATOM 1697 O O . GLN A 1 202 ? 0.373 6.514 -17.865 1.00 89.62 202 GLN A O 1
ATOM 1702 N N . ASN A 1 203 ? 2.435 6.459 -18.755 1.00 90.81 203 ASN A N 1
ATOM 1703 C CA . ASN A 1 203 ? 2.480 7.862 -19.168 1.00 90.81 203 ASN A CA 1
ATOM 1704 C C . ASN A 1 203 ? 2.295 8.023 -20.683 1.00 90.81 203 ASN A C 1
ATOM 1706 O O . ASN A 1 203 ? 2.807 8.974 -21.274 1.00 90.81 203 ASN A O 1
ATOM 1710 N N . CYS A 1 204 ? 1.625 7.068 -21.335 1.00 90.69 204 CYS A N 1
ATOM 1711 C CA . CYS A 1 204 ? 1.664 6.961 -22.791 1.00 90.69 204 CYS A CA 1
ATOM 1712 C C . CYS A 1 204 ? 1.064 8.182 -23.496 1.00 90.69 204 CYS A C 1
ATOM 1714 O O . CYS A 1 204 ? 1.610 8.606 -24.512 1.00 90.69 204 CYS A O 1
ATOM 1716 N N . ASP A 1 205 ? 0.012 8.775 -22.934 1.00 89.25 205 ASP A N 1
ATOM 1717 C CA . ASP A 1 205 ? -0.653 9.948 -23.504 1.00 89.25 205 ASP A CA 1
ATOM 1718 C C . ASP A 1 205 ? 0.275 11.171 -23.494 1.00 89.25 205 ASP A C 1
ATOM 1720 O O . ASP A 1 205 ? 0.477 11.803 -24.530 1.00 89.25 205 ASP A O 1
ATOM 1724 N N . VAL A 1 206 ? 0.933 11.431 -22.357 1.00 90.44 206 VAL A N 1
ATOM 1725 C CA . VAL A 1 206 ? 1.885 12.544 -22.189 1.00 90.44 206 VAL A CA 1
ATOM 1726 C C . VAL A 1 206 ? 3.158 12.323 -23.008 1.00 90.44 206 VAL A C 1
ATOM 1728 O O . VAL A 1 206 ? 3.701 13.248 -23.600 1.00 90.44 206 VAL A O 1
ATOM 1731 N N . LEU A 1 207 ? 3.667 11.092 -23.062 1.00 89.50 207 LEU A N 1
ATOM 1732 C CA . LEU A 1 207 ? 4.923 10.802 -23.756 1.00 89.50 207 LEU A CA 1
ATOM 1733 C C . LEU A 1 207 ? 4.760 10.797 -25.278 1.00 89.50 207 LEU A C 1
ATOM 1735 O O . LEU A 1 207 ? 5.703 11.139 -25.992 1.00 89.50 207 LEU A O 1
ATOM 1739 N N . LYS A 1 208 ? 3.585 10.421 -25.798 1.00 91.38 208 LYS A N 1
ATOM 1740 C CA . LYS A 1 208 ? 3.322 10.412 -27.245 1.00 91.38 208 LYS A CA 1
ATOM 1741 C C . LYS A 1 208 ? 3.215 11.810 -27.848 1.00 91.38 208 LYS A C 1
ATOM 1743 O O . LYS A 1 208 ? 3.529 11.945 -29.028 1.00 91.38 208 LYS A O 1
ATOM 1748 N N . SER A 1 209 ? 2.818 12.820 -27.072 1.00 91.94 209 SER A N 1
ATOM 1749 C CA . SER A 1 209 ? 2.774 14.209 -27.543 1.00 91.94 209 SER A CA 1
ATOM 1750 C C . SER A 1 209 ? 4.155 14.858 -27.651 1.00 91.94 209 SER A C 1
ATOM 1752 O O . SER A 1 209 ? 4.288 15.872 -28.327 1.00 91.94 209 SER A O 1
ATOM 1754 N N . LEU A 1 210 ? 5.177 14.289 -27.005 1.00 92.50 210 LEU A N 1
ATOM 1755 C CA . LEU A 1 210 ? 6.548 14.793 -27.071 1.00 92.50 210 LEU A CA 1
ATOM 1756 C C . LEU A 1 210 ? 7.275 14.315 -28.343 1.00 92.50 210 LEU A C 1
ATOM 1758 O O . LEU A 1 210 ? 7.025 13.182 -28.797 1.00 92.50 210 LEU A O 1
ATOM 1762 N N . PRO A 1 211 ? 8.214 15.125 -28.879 1.00 95.38 211 PRO A N 1
ATOM 1763 C CA . PRO A 1 211 ? 9.197 14.696 -29.872 1.00 95.38 211 PRO A CA 1
ATOM 1764 C C . PRO A 1 211 ? 9.950 13.434 -29.436 1.00 95.38 211 PRO A C 1
ATOM 1766 O O . PRO A 1 211 ? 10.046 13.126 -28.248 1.00 95.38 211 PRO A O 1
ATOM 1769 N N . PHE A 1 212 ? 10.489 12.682 -30.400 1.00 91.38 212 PHE A N 1
ATOM 1770 C CA . PHE A 1 212 ? 11.142 11.401 -30.112 1.00 91.38 212 PHE A CA 1
ATOM 1771 C C . PHE A 1 212 ? 12.319 11.541 -29.136 1.00 91.38 212 PHE A C 1
ATOM 1773 O O . PHE A 1 212 ? 12.381 10.776 -28.176 1.00 91.38 212 PHE A O 1
ATOM 1780 N N . ASP A 1 213 ? 13.194 12.524 -29.343 1.00 92.94 213 ASP A N 1
ATOM 1781 C CA . ASP A 1 213 ? 14.380 12.719 -28.502 1.00 92.94 213 ASP A CA 1
ATOM 1782 C C . ASP A 1 213 ? 13.982 13.101 -27.065 1.00 92.94 213 ASP A C 1
ATOM 1784 O O . ASP A 1 213 ? 14.328 12.396 -26.118 1.00 92.94 213 ASP A O 1
ATOM 1788 N N . GLU A 1 214 ? 13.106 14.101 -26.902 1.00 93.69 214 GLU A N 1
ATOM 1789 C CA . GLU A 1 214 ? 12.578 14.514 -25.589 1.00 93.69 214 GLU A CA 1
ATOM 1790 C C . GLU A 1 214 ? 11.852 13.379 -24.854 1.00 93.69 214 GLU A C 1
ATOM 1792 O O . GLU A 1 214 ? 11.929 13.248 -23.631 1.00 93.69 214 GLU A O 1
ATOM 1797 N N . ARG A 1 215 ? 11.137 12.522 -25.591 1.00 93.44 215 ARG A N 1
ATOM 1798 C CA . ARG A 1 215 ? 10.475 11.342 -25.028 1.00 93.44 215 ARG A CA 1
ATOM 1799 C C . ARG A 1 215 ? 11.490 10.354 -24.464 1.00 93.44 215 ARG A C 1
ATOM 1801 O O . ARG A 1 215 ? 11.239 9.781 -23.402 1.00 93.44 215 ARG A O 1
ATOM 1808 N N . VAL A 1 216 ? 12.580 10.099 -25.188 1.00 92.31 216 VAL A N 1
ATOM 1809 C CA . VAL A 1 216 ? 13.632 9.169 -24.756 1.00 92.31 216 VAL A CA 1
ATOM 1810 C C . VAL A 1 216 ? 14.324 9.702 -23.505 1.00 92.31 216 VAL A C 1
ATOM 1812 O O . VAL A 1 216 ? 14.491 8.933 -22.549 1.00 92.31 216 VAL A O 1
ATOM 1815 N N . ASP A 1 217 ? 14.637 10.996 -23.482 1.00 93.88 217 ASP A N 1
ATOM 1816 C CA . ASP A 1 217 ? 15.286 11.661 -22.352 1.00 93.88 217 ASP A CA 1
ATOM 1817 C C . ASP A 1 217 ? 14.387 11.650 -21.117 1.00 93.88 217 ASP A C 1
ATOM 1819 O O . ASP A 1 217 ? 14.760 11.089 -20.085 1.00 93.88 217 ASP A O 1
ATOM 1823 N N . ARG A 1 218 ? 13.136 12.106 -21.242 1.00 93.62 218 ARG A N 1
ATOM 1824 C CA . ARG A 1 218 ? 12.182 12.132 -20.123 1.00 93.62 218 ARG A CA 1
ATOM 1825 C C . ARG A 1 218 ? 11.888 10.742 -19.564 1.00 93.62 218 ARG A C 1
ATOM 1827 O O . ARG A 1 218 ? 11.755 10.560 -18.351 1.00 93.62 218 ARG A O 1
ATOM 1834 N N . LEU A 1 219 ? 11.803 9.730 -20.430 1.00 94.62 219 LEU A N 1
ATOM 1835 C CA . LEU A 1 219 ? 11.656 8.338 -20.005 1.00 94.62 219 LEU A CA 1
ATOM 1836 C C . LEU A 1 219 ? 12.900 7.846 -19.253 1.00 94.62 219 LEU A C 1
ATOM 1838 O O . LEU A 1 219 ? 12.787 7.044 -18.323 1.00 94.62 219 LEU A O 1
ATOM 1842 N N . HIS A 1 220 ? 14.092 8.289 -19.659 1.00 95.19 220 HIS A N 1
ATOM 1843 C CA . HIS A 1 220 ? 15.326 7.939 -18.975 1.00 95.19 220 HIS A CA 1
ATOM 1844 C C . HIS A 1 220 ? 15.460 8.617 -17.613 1.00 95.19 220 HIS A C 1
ATOM 1846 O O . HIS A 1 220 ? 15.786 7.918 -16.656 1.00 95.19 220 HIS A O 1
ATOM 1852 N N . GLU A 1 221 ? 15.165 9.908 -17.519 1.00 95.69 221 GLU A N 1
ATOM 1853 C CA . GLU A 1 221 ? 15.167 10.667 -16.265 1.00 95.69 221 GLU A CA 1
ATOM 1854 C C . GLU A 1 221 ? 14.186 10.066 -15.258 1.00 95.69 221 GLU A C 1
ATOM 1856 O O . GLU A 1 221 ? 14.555 9.780 -14.122 1.00 95.69 221 GLU A O 1
ATOM 1861 N N . THR A 1 222 ? 12.962 9.759 -15.706 1.00 95.38 222 THR A N 1
ATOM 1862 C CA . THR A 1 222 ? 11.946 9.116 -14.858 1.00 95.38 222 THR A CA 1
ATOM 1863 C C . THR A 1 222 ? 12.416 7.747 -14.361 1.00 95.38 222 THR A C 1
ATOM 1865 O O . THR A 1 222 ? 12.169 7.385 -13.215 1.00 95.38 222 THR A O 1
ATOM 1868 N N . TYR A 1 223 ? 13.108 6.976 -15.208 1.00 96.56 223 TYR A N 1
ATOM 1869 C CA . TYR A 1 223 ? 13.704 5.703 -14.799 1.00 96.56 223 TYR A CA 1
ATOM 1870 C C . TYR A 1 223 ? 14.780 5.892 -13.722 1.00 96.56 223 TYR A C 1
ATOM 1872 O O . TYR A 1 223 ? 14.788 5.130 -12.763 1.00 96.56 223 TYR A O 1
ATOM 1880 N N . LEU A 1 224 ? 15.667 6.881 -13.870 1.00 96.81 224 LEU A N 1
ATOM 1881 C CA . LEU A 1 224 ? 16.747 7.130 -12.909 1.00 96.81 224 LEU A CA 1
ATOM 1882 C C . LEU A 1 224 ? 16.200 7.579 -11.551 1.00 96.81 224 LEU A C 1
ATOM 1884 O O . LEU A 1 224 ? 16.624 7.049 -10.529 1.00 96.81 224 LEU A O 1
ATOM 1888 N N . ALA A 1 225 ? 15.225 8.493 -11.543 1.00 96.00 225 ALA A N 1
ATOM 1889 C CA . ALA A 1 225 ? 14.552 8.920 -10.317 1.00 96.00 225 ALA A CA 1
ATOM 1890 C C . ALA A 1 225 ? 13.894 7.729 -9.604 1.00 96.00 225 ALA A C 1
ATOM 1892 O O . ALA A 1 225 ? 14.117 7.496 -8.421 1.00 96.00 225 ALA A O 1
ATOM 1893 N N . LEU A 1 226 ? 13.167 6.903 -10.357 1.00 95.31 226 LEU A N 1
ATOM 1894 C CA . LEU A 1 226 ? 12.505 5.723 -9.815 1.00 95.31 226 LEU A CA 1
ATOM 1895 C C . LEU A 1 226 ? 13.491 4.667 -9.291 1.00 95.31 226 LEU A C 1
ATOM 1897 O O . LEU A 1 226 ? 13.241 4.043 -8.266 1.00 95.31 226 LEU A O 1
ATOM 1901 N N . GLU A 1 227 ? 14.599 4.436 -9.995 1.00 95.31 227 GLU A N 1
ATOM 1902 C CA . GLU A 1 227 ? 15.643 3.512 -9.551 1.00 95.31 227 GLU A CA 1
ATOM 1903 C C . GLU A 1 227 ? 16.293 3.997 -8.251 1.00 95.31 227 GLU A C 1
ATOM 1905 O O . GLU A 1 227 ? 16.546 3.181 -7.363 1.00 95.31 227 GLU A O 1
ATOM 1910 N N . GLN A 1 228 ? 16.5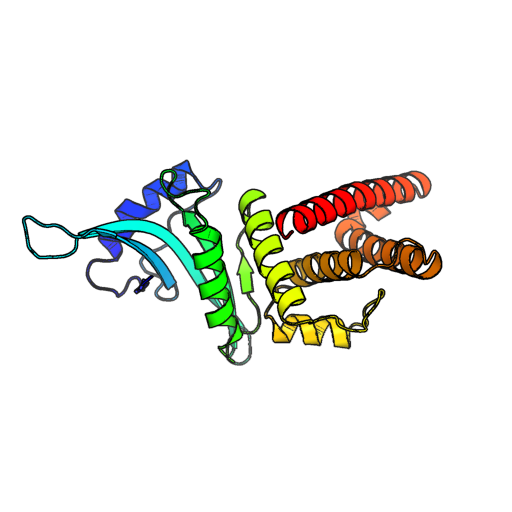01 5.309 -8.105 1.00 95.94 228 GLN A N 1
ATOM 1911 C CA . GLN A 1 228 ? 16.977 5.900 -6.857 1.00 95.94 228 GLN A CA 1
ATOM 1912 C C . GLN A 1 228 ? 15.971 5.691 -5.718 1.00 95.94 228 GLN A C 1
ATOM 1914 O O . GLN A 1 228 ? 16.363 5.255 -4.636 1.00 95.94 228 GLN A O 1
ATOM 1919 N N . ASP A 1 229 ? 14.678 5.910 -5.966 1.00 95.31 229 ASP A N 1
ATOM 1920 C CA . ASP A 1 229 ? 13.626 5.639 -4.980 1.00 95.31 229 ASP A CA 1
ATOM 1921 C C . ASP A 1 229 ? 13.609 4.162 -4.566 1.00 95.31 229 ASP A C 1
ATOM 1923 O O . ASP A 1 229 ? 13.493 3.833 -3.385 1.00 95.31 229 ASP A O 1
ATOM 1927 N N . TYR A 1 230 ? 13.772 3.244 -5.523 1.00 96.25 230 TYR A N 1
ATOM 1928 C CA . TYR A 1 230 ? 13.837 1.808 -5.244 1.00 96.25 230 TYR A CA 1
ATOM 1929 C C . TYR A 1 230 ? 15.041 1.452 -4.372 1.00 96.25 230 TYR A C 1
ATOM 1931 O O . TYR A 1 230 ? 14.915 0.636 -3.459 1.00 96.25 230 TYR A O 1
ATOM 1939 N N . GLN A 1 231 ? 16.192 2.082 -4.610 1.00 95.12 231 GLN A N 1
ATOM 1940 C CA . GLN A 1 231 ? 17.369 1.916 -3.759 1.00 95.12 231 GLN A CA 1
ATOM 1941 C C . GLN A 1 231 ? 17.134 2.456 -2.344 1.00 95.12 231 GLN A C 1
ATOM 1943 O O . GLN A 1 231 ? 17.553 1.809 -1.388 1.00 95.12 231 GLN A O 1
ATOM 1948 N N . ASN A 1 232 ? 16.419 3.575 -2.196 1.00 94.75 232 ASN A N 1
ATOM 1949 C CA . ASN A 1 232 ? 16.058 4.123 -0.885 1.00 94.75 232 ASN A CA 1
ATOM 1950 C C . ASN A 1 232 ? 15.136 3.171 -0.108 1.00 94.75 232 ASN A C 1
ATOM 1952 O O . ASN A 1 232 ? 15.316 2.969 1.090 1.00 94.75 232 ASN A O 1
ATOM 1956 N N . VAL A 1 233 ? 14.170 2.531 -0.778 1.00 95.31 233 VAL A N 1
ATOM 1957 C CA . VAL A 1 233 ? 13.340 1.499 -0.135 1.00 95.31 233 VAL A CA 1
ATOM 1958 C C . VAL A 1 233 ? 14.216 0.339 0.338 1.00 95.31 233 VAL A C 1
ATOM 1960 O O . VAL A 1 233 ? 14.091 -0.079 1.487 1.00 95.31 233 VAL A O 1
ATOM 1963 N N . LEU A 1 234 ? 15.122 -0.160 -0.506 1.00 94.75 234 LEU A N 1
ATOM 1964 C CA . LEU A 1 234 ? 15.986 -1.295 -0.169 1.00 94.75 234 LEU A CA 1
ATOM 1965 C C . LEU A 1 234 ? 16.959 -0.994 0.976 1.00 94.75 234 LEU A C 1
ATOM 1967 O O . LEU A 1 234 ? 17.105 -1.832 1.859 1.00 94.75 234 LEU A O 1
ATOM 1971 N N . SER A 1 235 ? 17.567 0.193 1.012 1.00 93.44 235 SER A N 1
ATOM 1972 C CA . SER A 1 235 ? 18.526 0.564 2.065 1.00 93.44 235 SER A CA 1
ATOM 1973 C C . SER A 1 235 ? 17.897 0.647 3.456 1.00 93.44 235 SER A C 1
ATOM 1975 O O . SER A 1 235 ? 18.588 0.503 4.455 1.00 93.44 235 SER A O 1
ATOM 1977 N N . THR A 1 236 ? 16.581 0.855 3.539 1.00 87.44 236 THR A N 1
ATOM 1978 C CA . THR A 1 236 ? 15.847 0.851 4.816 1.00 87.44 236 THR A CA 1
ATOM 1979 C C . THR A 1 236 ? 15.406 -0.541 5.282 1.00 87.44 236 THR A C 1
ATOM 1981 O O . THR A 1 236 ? 14.825 -0.659 6.364 1.00 87.44 236 THR A O 1
ATOM 1984 N N . LEU A 1 237 ? 15.603 -1.573 4.454 1.00 84.69 237 LEU A N 1
ATOM 1985 C CA . LEU A 1 237 ? 15.297 -2.968 4.783 1.00 84.69 237 LEU A CA 1
ATOM 1986 C C . LEU A 1 237 ? 16.512 -3.741 5.315 1.00 84.69 237 LEU A C 1
ATOM 1988 O O . LEU A 1 237 ? 16.311 -4.806 5.903 1.00 84.69 237 LEU A O 1
ATOM 1992 N N . GLU A 1 238 ? 17.722 -3.225 5.084 1.00 58.66 238 GLU A N 1
ATOM 1993 C CA . GLU A 1 238 ? 18.994 -3.718 5.637 1.00 58.66 238 GLU A CA 1
ATOM 1994 C C . GLU A 1 238 ? 19.161 -3.320 7.112 1.00 58.66 238 GLU A C 1
ATOM 1996 O O . GLU A 1 238 ? 19.644 -4.179 7.887 1.00 58.66 238 GLU A O 1
#

InterPro domains:
  IPR000182 GNAT domain [PF00583] (58-122)
  IPR013523 Histone acetyltransferase HAT1, C-terminal [G3DSA:1.10.10.390] (130-180)
  IPR016181 Acyl-CoA N-acyltransferase [SSF55729] (2-179)
  IPR017380 Histone acetyltransferase type B, catalytic subunit [PTHR12046] (3-237)

Sequence (238 aa):
MYECTFDTLNFIEYHKRLQTFLLWFIEGASYLEDKDKNWQFVLVFEKESNFASGSPVYKIVGYLSYYPFYHYPDTRRMRISQFIILPPYQHQGHGRKLYTTMMNKFIGDSTVVDITVEDPNDEFQDLRDRCDVQRLLECKALAGLSAPLDSQCFNAIRGKYKLCKRQAYRCLEIVLLHQLNRNDARANRLYRLFVKARIFQQNCDVLKSLPFDERVDRLHETYLALEQDYQNVLSTLE

pLDDT: mean 94.51, std 4.7, range [58.66, 98.38]

Secondary structure (DSSP, 8-state):
-EEEETTSTTHHHHHHHHGGGHHHHSTT-----TT-TT-EEEEEEEEE--TTTSS-EEEEEEEEEEEEEEETTTEEEEEEEEEEE-GGGTTSSHHHHHHHHHHHHHHH-TTEEEEEESS--HHHHHHHHHHHHHHHHHTTTTTT--SSPPHHHHHHHHHHTTB-HHHHHHHHHHHHHHH--TT-HHHHHHHHHHHHHHHHHHTHHHHHTS-HHHHHHHHHHHHHHHHHHHHHHHHTT-

Radius of gyration: 20.86 Å; chains: 1; bounding box: 53×36×72 Å

Foldseek 3Di:
DDKDWLPPPPVVVVVVVVLVVCVVPPPPDDDDDSPDRQKMKDWDWDWAQDPPPRDIDTHTQWMWIWGFPDDPPQATEIETEDGDGPPVNPPVCPSLVVVLVVLVVLLPDPRYQAYHYDPDDPVVVLSLLLSLLLVCVVVVLQPPHAPPDDPVSLSVSCRNSRYDPVSSVLSVLLNNLVVDDPVPPVRVVRSLVNVLVVVCVVCVVVLVVDDPVVSVVVSVVVSVVSVVVSVVSVVVND